Protein AF-A0A7X8J9P9-F1 (afdb_monomer_lite)

pLDDT: mean 82.84, std 17.59, range [35.72, 97.88]

Foldseek 3Di:
DPPPVVVVVVVVVPPPPPPPDDDLCPDPLSVQLVVCVVVLVLVSSLVSLVVVCVVVVLPLVSLCVNLCSCVPRVVNLVSNLVSLVSSCVSCVPDPCVVVSVVSNVVSVVSVVVVVCVVQVDPVSVVVVVVVVVVVVVVVVVLVVVLVVLVVLLVVLVVVLVVLVVLLVVLVVLVVVLVVLVVVLVVLVVVLVVLVVVLVVLPPDDPVSVVVNVVSVVVSVVSVVVSVVSVVSNVVSVVSNVCNVVSVVVSVVSVVVSVVSVVVSVVSVVVVVVVVVVVVVVVVVVVVVVPDDDPDDDDDD

Secondary structure (DSSP, 8-state):
---SHHHHHHHGGGS------S-GGGSHHHHHHHHHHHTT-HHHHHHHHHHHHHH-TT-HHHHHHHHHHHHHHS--HHHHHHHHHHHHHH-TT-TTHHHHHHHHHHHHHHHHHHHHHHS-SHHHHHHHHHHHHHHHHHHHHHHHHHHHHHHHHHHHHHHHHHHHHHHHHHHHHHHHHHHHHHHHHHHHHHHHHHHHHHHHTTSS-THHHHHHHHHHHHHHHHHHHHHHHHHHHHHHHHHHTTHHHHHHHHHHHHHHHHHHHHHHHHHHHHHHHHHHHHHHHHHHHHHHHS----------

Sequence (300 aa):
MPKTFLVILFVMLFIIGCNDGPNETSHPLFVKYRKAHDSRKYSEASEYLKRYLKVRPDSAPAHLAMAALCEENLDDQLSAIFHYRRFLEIEPHSAQRHDVRKWIEAAEKRYYYKAKIKFNDPEDIASLQNTIYEFEQTLKLAQNENRRQSALVNERREKIAELEHELKLKNIEATDVSILKEQLKERNEVIVRLEIERKSLSLSDKEKENRLSELRESIKNQNAVVAELREKLVTSQKEAAKIPELSQQLEKLKQELAETQMKLTNIKLQNQSLLLESELKQEKNHAQTTISPENPSTNQ

Structure (mmCIF, N/CA/C/O backbone):
data_AF-A0A7X8J9P9-F1
#
_entry.id   AF-A0A7X8J9P9-F1
#
loop_
_atom_site.group_PDB
_atom_site.id
_atom_site.type_symbol
_atom_site.label_atom_id
_atom_site.label_alt_id
_atom_site.label_comp_id
_atom_site.label_asym_id
_atom_site.label_entity_id
_atom_site.label_seq_id
_atom_site.pdbx_PDB_ins_code
_atom_site.Cartn_x
_atom_site.Cartn_y
_atom_site.Cartn_z
_atom_site.occupancy
_atom_site.B_iso_or_equiv
_atom_site.auth_seq_id
_atom_site.auth_comp_id
_atom_site.auth_asym_id
_atom_site.auth_atom_id
_atom_site.pdbx_PDB_model_num
ATOM 1 N N . MET A 1 1 ? -32.452 -6.404 -37.040 1.00 49.28 1 MET A N 1
ATOM 2 C CA . MET A 1 1 ? -31.352 -6.462 -36.051 1.00 49.28 1 MET A CA 1
ATOM 3 C C . MET A 1 1 ? -31.857 -5.933 -34.709 1.00 49.28 1 MET A C 1
ATOM 5 O O . MET A 1 1 ? -32.264 -4.778 -34.652 1.00 49.28 1 MET A O 1
ATOM 9 N N . PRO A 1 2 ? -31.882 -6.772 -33.663 1.00 49.22 2 PRO A N 1
ATOM 10 C CA . PRO A 1 2 ? -32.556 -6.527 -32.388 1.00 49.22 2 PRO A CA 1
ATOM 11 C C . PRO A 1 2 ? -31.628 -5.792 -31.407 1.00 49.22 2 PRO A C 1
ATOM 13 O O . PRO A 1 2 ? -31.115 -6.382 -30.465 1.00 49.22 2 PRO A O 1
ATOM 16 N N . LYS A 1 3 ? -31.344 -4.508 -31.651 1.00 47.16 3 LYS A N 1
ATOM 17 C CA . LYS A 1 3 ? -30.423 -3.736 -30.789 1.00 47.16 3 LYS A CA 1
ATOM 18 C C . LYS A 1 3 ? -31.127 -2.945 -29.681 1.00 47.16 3 LYS A C 1
ATOM 20 O O . LYS A 1 3 ? -30.493 -2.618 -28.690 1.00 47.16 3 LYS A O 1
ATOM 25 N N . THR A 1 4 ? -32.432 -2.698 -29.797 1.00 50.34 4 THR A N 1
ATOM 26 C CA . THR A 1 4 ? -33.215 -1.979 -28.773 1.00 50.34 4 THR A CA 1
ATOM 27 C C . THR A 1 4 ? -33.766 -2.899 -27.682 1.00 50.34 4 THR A C 1
ATOM 29 O O . THR A 1 4 ? -33.890 -2.478 -26.537 1.00 50.34 4 THR A O 1
ATOM 32 N N . PHE A 1 5 ? -34.011 -4.177 -27.989 1.00 50.22 5 PHE A N 1
ATOM 33 C CA . PHE A 1 5 ? -34.490 -5.156 -27.004 1.00 50.22 5 PHE A CA 1
ATOM 34 C C . PHE A 1 5 ? -33.400 -5.554 -25.989 1.00 50.22 5 PHE A C 1
ATOM 36 O O . PHE A 1 5 ? -33.694 -5.827 -24.829 1.00 50.22 5 PHE A O 1
ATOM 43 N N . LEU A 1 6 ? -32.127 -5.507 -26.404 1.00 48.62 6 LEU A N 1
ATOM 44 C CA . LEU A 1 6 ? -30.976 -5.816 -25.550 1.00 48.62 6 LEU A CA 1
ATOM 45 C C . LEU A 1 6 ? -30.753 -4.756 -24.453 1.00 48.62 6 LEU A C 1
ATOM 47 O O . LEU A 1 6 ? -30.270 -5.081 -23.374 1.00 48.62 6 LEU A O 1
ATOM 51 N N . VAL A 1 7 ? -31.135 -3.499 -24.706 1.00 54.16 7 VAL A N 1
ATOM 52 C CA . VAL A 1 7 ? -30.940 -2.390 -23.754 1.00 54.16 7 VAL 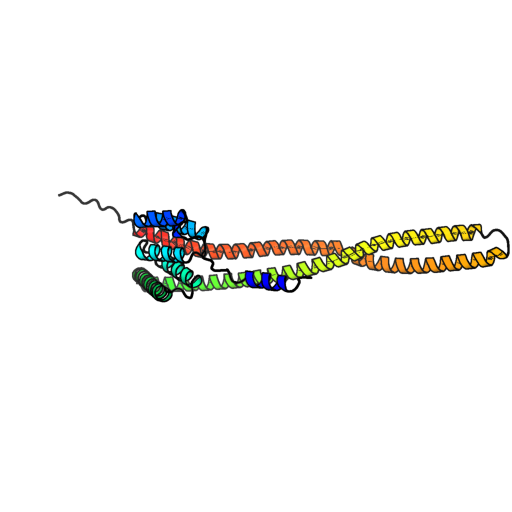A CA 1
ATOM 53 C C . VAL A 1 7 ? -32.003 -2.408 -22.651 1.00 54.16 7 VAL A C 1
ATOM 55 O O . VAL A 1 7 ? -31.696 -2.117 -21.500 1.00 54.16 7 VAL A O 1
ATOM 58 N N . ILE A 1 8 ? -33.230 -2.844 -22.955 1.00 54.03 8 ILE A N 1
ATOM 59 C CA . ILE A 1 8 ? -34.306 -2.970 -21.955 1.00 54.03 8 ILE A CA 1
ATOM 60 C C . ILE A 1 8 ? -34.078 -4.195 -21.048 1.00 54.03 8 ILE A C 1
ATOM 62 O O . ILE A 1 8 ? -34.346 -4.130 -19.849 1.00 54.03 8 ILE A O 1
ATOM 66 N N . LEU A 1 9 ? -33.480 -5.269 -21.578 1.00 48.25 9 LEU A N 1
ATOM 67 C CA . LEU A 1 9 ? -33.083 -6.442 -20.789 1.00 48.25 9 LEU A CA 1
ATOM 68 C C . LEU A 1 9 ? -31.950 -6.128 -19.790 1.00 48.25 9 LEU A C 1
ATOM 70 O O . LEU A 1 9 ? -31.884 -6.738 -18.727 1.00 48.25 9 LEU A O 1
ATOM 74 N N . PHE A 1 10 ? -31.095 -5.146 -20.094 1.00 50.22 10 PHE A N 1
ATOM 75 C CA . PHE A 1 10 ? -29.997 -4.731 -19.212 1.00 50.22 10 PHE A CA 1
ATOM 76 C C . PHE A 1 10 ? -30.435 -3.749 -18.109 1.00 50.22 10 PHE A C 1
ATOM 78 O O . PHE A 1 10 ? -29.829 -3.715 -17.043 1.00 50.22 10 PHE A O 1
ATOM 85 N N . VAL A 1 11 ? -31.517 -2.989 -18.325 1.00 54.00 11 VAL A N 1
ATOM 86 C CA . VAL A 1 11 ? -32.062 -2.039 -17.333 1.00 54.00 11 VAL A CA 1
ATOM 87 C C . VAL A 1 11 ? -33.021 -2.718 -16.338 1.00 54.00 11 VAL A C 1
ATOM 89 O O . VAL A 1 11 ? -33.140 -2.267 -15.202 1.00 54.00 11 VAL A O 1
ATOM 92 N N . MET A 1 12 ? -33.632 -3.857 -16.689 1.00 49.66 12 MET A N 1
ATOM 93 C CA . MET A 1 12 ? -34.450 -4.648 -15.749 1.00 49.66 12 MET A CA 1
ATOM 94 C C . MET A 1 12 ? -33.652 -5.537 -14.779 1.00 49.66 12 MET A C 1
ATOM 96 O O . MET A 1 12 ? -34.220 -6.031 -13.808 1.00 49.66 12 MET A O 1
ATOM 100 N N . LEU A 1 13 ? -32.340 -5.702 -14.975 1.00 48.94 13 LEU A N 1
ATOM 101 C CA . LEU A 1 13 ? -31.475 -6.461 -14.058 1.00 48.94 13 LEU A CA 1
ATOM 102 C C . LEU A 1 13 ? -30.992 -5.656 -12.835 1.00 48.94 13 LEU A C 1
ATOM 104 O O . LEU A 1 13 ? -30.272 -6.198 -12.003 1.00 48.94 13 LEU A O 1
ATOM 108 N N . PHE A 1 14 ? -31.417 -4.396 -12.683 1.00 45.84 14 PHE A N 1
ATOM 109 C CA . PHE A 1 14 ? -31.050 -3.537 -11.546 1.00 45.84 14 PHE A CA 1
ATOM 110 C C . PHE A 1 14 ? -32.183 -3.269 -10.539 1.00 45.84 14 PHE A C 1
ATOM 112 O O . PHE A 1 14 ? -31.985 -2.499 -9.603 1.00 45.84 14 PHE A O 1
ATOM 119 N N . ILE A 1 15 ? -33.351 -3.914 -10.677 1.00 51.47 15 ILE A N 1
ATOM 120 C CA . ILE A 1 15 ? -34.508 -3.690 -9.780 1.00 51.47 15 ILE A CA 1
ATOM 121 C C . ILE A 1 15 ? -34.999 -4.963 -9.076 1.00 51.47 15 ILE A C 1
ATOM 123 O O . ILE A 1 15 ? -36.148 -5.045 -8.652 1.00 51.47 15 ILE A O 1
ATOM 127 N N . ILE A 1 16 ? -34.128 -5.960 -8.907 1.00 49.72 16 ILE A N 1
ATOM 128 C CA . ILE A 1 16 ? -34.381 -7.096 -8.009 1.00 49.72 16 ILE A CA 1
ATOM 129 C C . ILE A 1 16 ? -33.143 -7.284 -7.135 1.00 49.72 16 ILE A C 1
ATOM 131 O O . ILE A 1 16 ? -32.345 -8.198 -7.300 1.00 49.72 16 ILE A O 1
ATOM 135 N N . GLY A 1 17 ? -32.974 -6.332 -6.224 1.00 37.91 17 GLY A N 1
ATOM 136 C CA . GLY A 1 17 ? -32.013 -6.375 -5.132 1.00 37.91 17 GLY A CA 1
ATOM 137 C C . GLY A 1 17 ? -32.718 -6.204 -3.791 1.00 37.91 17 GLY A C 1
ATOM 138 O O . GLY A 1 17 ? -32.236 -5.457 -2.948 1.00 37.91 17 GLY A O 1
ATOM 139 N N . CYS A 1 18 ? -33.870 -6.856 -3.585 1.00 48.50 18 CYS A N 1
ATOM 140 C CA . CYS A 1 18 ? -34.303 -7.179 -2.226 1.00 48.50 18 CYS A CA 1
ATOM 141 C C . CYS A 1 18 ? -33.319 -8.221 -1.693 1.00 48.50 18 CYS A C 1
ATOM 143 O O . CYS A 1 18 ? -33.470 -9.419 -1.913 1.00 48.50 18 CYS A O 1
ATOM 145 N N . ASN A 1 19 ? -32.256 -7.729 -1.065 1.00 42.91 19 ASN A N 1
ATOM 146 C CA . ASN A 1 19 ? -31.273 -8.522 -0.349 1.00 42.91 19 ASN A CA 1
ATOM 147 C C . ASN A 1 19 ? -31.883 -9.031 0.969 1.00 42.91 19 ASN A C 1
ATOM 149 O O . ASN A 1 19 ? -31.449 -8.628 2.044 1.00 42.91 19 ASN A O 1
ATOM 153 N N . ASP A 1 20 ? -32.872 -9.925 0.891 1.00 50.72 20 ASP A N 1
ATOM 154 C CA . ASP A 1 20 ? -33.140 -10.856 1.989 1.00 50.72 20 ASP A CA 1
ATOM 155 C C . ASP A 1 20 ? -32.038 -11.915 1.929 1.00 50.72 20 ASP A C 1
ATOM 157 O O . ASP A 1 20 ? -32.169 -12.994 1.345 1.00 50.72 20 ASP A O 1
ATOM 161 N N . GLY A 1 21 ? -30.877 -11.541 2.468 1.00 49.44 21 GLY A N 1
ATOM 162 C CA . GLY A 1 21 ? -29.782 -12.470 2.678 1.00 49.44 21 GLY A CA 1
ATOM 163 C C . GLY A 1 21 ? -30.252 -13.679 3.503 1.00 49.44 21 GLY A C 1
ATOM 164 O O . GLY A 1 21 ? -31.245 -13.602 4.227 1.00 49.44 21 GLY A O 1
ATOM 165 N N . PRO A 1 22 ? -29.562 -14.828 3.418 1.00 55.34 22 PRO A N 1
ATOM 166 C CA . PRO A 1 22 ? -29.918 -16.033 4.165 1.00 55.34 22 PRO A CA 1
ATOM 167 C C . PRO A 1 22 ? -30.129 -15.740 5.659 1.00 55.34 22 PRO A C 1
ATOM 169 O O . PRO A 1 22 ? -29.170 -15.429 6.365 1.00 55.34 22 PRO A O 1
ATOM 172 N N . ASN A 1 23 ? -31.379 -15.885 6.101 1.00 71.00 23 ASN A N 1
ATOM 173 C CA . ASN A 1 23 ? -31.902 -15.578 7.431 1.00 71.00 23 ASN A CA 1
ATOM 174 C C . ASN A 1 23 ? -30.971 -16.051 8.569 1.00 71.00 23 ASN A C 1
ATOM 176 O O . ASN A 1 23 ? -30.667 -17.245 8.684 1.00 71.00 23 ASN A O 1
ATOM 180 N N . GLU A 1 24 ? -30.551 -15.119 9.432 1.00 75.25 24 GLU A N 1
ATOM 181 C CA . GLU A 1 24 ? -29.700 -15.335 10.611 1.00 75.25 24 GLU A CA 1
ATOM 182 C C . GLU A 1 24 ? -30.195 -16.520 11.441 1.00 75.25 24 GLU A C 1
ATOM 184 O O . GLU A 1 24 ? -29.408 -17.343 11.906 1.00 75.25 24 GLU A O 1
ATOM 189 N N . THR A 1 25 ? -31.516 -16.665 11.563 1.00 74.19 25 THR A N 1
ATOM 190 C CA . THR A 1 25 ? -32.155 -17.703 12.375 1.00 74.19 25 THR A CA 1
ATOM 191 C C . THR A 1 25 ? -31.895 -19.130 11.886 1.00 74.19 25 THR A C 1
ATOM 193 O O . THR A 1 25 ? -32.056 -20.067 12.666 1.00 74.19 25 THR A O 1
ATOM 196 N N . SER A 1 26 ? -31.470 -19.325 10.638 1.00 85.06 26 SER A N 1
ATOM 197 C CA . SER A 1 26 ? -31.144 -20.654 10.100 1.00 85.06 26 SER A CA 1
ATOM 198 C C . SER A 1 26 ? -29.654 -20.985 10.195 1.00 85.06 26 SER A C 1
ATOM 200 O O . SER A 1 26 ? -29.262 -22.138 10.016 1.00 85.06 26 SER A O 1
ATOM 202 N N . HIS A 1 27 ? -28.796 -20.002 10.488 1.00 91.81 27 HIS A N 1
ATOM 203 C CA . HIS A 1 27 ? -27.359 -20.234 10.504 1.00 91.81 27 HIS A CA 1
ATOM 204 C C . HIS A 1 27 ? -26.943 -21.076 11.727 1.00 91.81 27 HIS A C 1
ATOM 206 O O . HIS A 1 27 ? -27.257 -20.692 12.858 1.00 91.81 27 HIS A O 1
ATOM 212 N N . PRO A 1 28 ? -26.164 -22.168 11.566 1.00 94.69 28 PRO A N 1
ATOM 213 C CA . PRO A 1 28 ? -25.824 -23.071 12.670 1.00 94.69 28 PRO A CA 1
ATOM 214 C C . PRO A 1 28 ? -25.196 -22.379 13.887 1.00 94.69 28 PRO A C 1
ATOM 216 O O . PRO A 1 28 ? -25.526 -22.711 15.022 1.00 94.69 28 PRO A O 1
ATOM 219 N N . LEU A 1 29 ? -24.312 -21.395 13.673 1.00 95.31 29 LEU A N 1
ATOM 220 C CA . LEU A 1 29 ? -23.713 -20.619 14.771 1.00 95.31 29 LEU A CA 1
ATOM 221 C C . LEU A 1 29 ? -24.741 -19.755 15.509 1.00 95.31 29 LEU A C 1
ATOM 223 O O . LEU A 1 29 ? -24.690 -19.671 16.730 1.00 95.31 29 LEU A O 1
ATOM 227 N N . PHE A 1 30 ? -25.696 -19.163 14.795 1.00 93.94 30 PHE A N 1
ATOM 228 C CA . PHE A 1 30 ? -26.721 -18.315 15.397 1.00 93.94 30 PHE A CA 1
ATOM 229 C C . PHE A 1 30 ? -27.766 -19.154 16.152 1.00 93.94 30 PHE A C 1
ATOM 231 O O . PHE A 1 30 ? -28.211 -18.788 17.236 1.00 93.94 30 PHE A O 1
ATOM 238 N N . VAL A 1 31 ? -28.101 -20.342 15.635 1.00 94.88 31 VAL A N 1
ATOM 239 C CA . VAL A 1 31 ? -28.917 -21.340 16.349 1.00 94.88 31 VAL A CA 1
ATOM 240 C C . VAL A 1 31 ? -28.223 -21.795 17.635 1.00 94.88 31 VAL A C 1
ATOM 242 O O . VAL A 1 31 ? -28.867 -21.865 18.681 1.00 94.88 31 VAL A O 1
ATOM 245 N N . LYS A 1 32 ? -26.913 -22.072 17.584 1.00 96.62 32 LYS A N 1
ATOM 246 C CA . LYS A 1 32 ? -26.123 -22.425 18.774 1.00 96.62 32 LYS A CA 1
ATOM 247 C C . LYS A 1 32 ? -26.063 -21.284 19.788 1.00 96.62 32 LYS A C 1
ATOM 249 O O . LYS A 1 32 ? -26.254 -21.554 20.969 1.00 96.62 32 LYS A O 1
ATOM 254 N N . TYR A 1 33 ? -25.871 -20.044 19.330 1.00 95.75 33 TYR A N 1
ATOM 255 C CA . TYR A 1 33 ? -25.989 -18.848 20.168 1.00 95.75 33 TYR A CA 1
ATOM 256 C C . TYR A 1 33 ? -27.328 -18.839 20.910 1.00 95.75 33 TYR A C 1
ATOM 258 O O . TYR A 1 33 ? -27.321 -18.818 22.135 1.00 95.75 33 TYR A O 1
ATOM 266 N N . ARG A 1 34 ? -28.459 -18.941 20.195 1.00 95.44 34 ARG A N 1
ATOM 267 C CA . ARG A 1 34 ? -29.791 -18.921 20.821 1.00 95.44 34 ARG A CA 1
ATOM 268 C C . ARG A 1 34 ? -29.963 -20.044 21.835 1.00 95.44 34 ARG A C 1
ATOM 270 O O . ARG A 1 34 ? -30.322 -19.785 22.971 1.00 95.44 34 ARG A O 1
ATOM 277 N N . LYS A 1 35 ? -29.587 -21.276 21.483 1.00 97.06 35 LYS A N 1
ATOM 278 C CA . LYS A 1 35 ? -29.654 -22.411 22.415 1.00 97.06 35 LYS A CA 1
ATOM 279 C C . LYS A 1 35 ? -28.817 -22.179 23.680 1.00 97.06 35 LYS A C 1
ATOM 281 O O . LYS A 1 35 ? -29.259 -22.526 24.776 1.00 97.06 35 LYS A O 1
ATOM 286 N N . ALA A 1 36 ? -27.609 -21.633 23.539 1.00 97.06 36 ALA A N 1
ATOM 287 C CA . ALA A 1 36 ? -26.740 -21.311 24.668 1.00 97.06 36 ALA A CA 1
ATOM 288 C C . ALA A 1 36 ? -27.324 -20.172 25.518 1.00 97.06 36 ALA A C 1
ATOM 290 O O . ALA A 1 36 ? -27.362 -20.295 26.740 1.00 97.06 36 ALA A O 1
ATOM 291 N N . HIS A 1 37 ? -27.837 -19.123 24.875 1.00 96.81 37 HIS A N 1
ATOM 292 C CA . HIS A 1 37 ? -28.523 -18.000 25.509 1.00 96.81 37 HIS A CA 1
ATOM 293 C C . HIS A 1 37 ? -29.745 -18.461 26.315 1.00 96.81 37 HIS A C 1
ATOM 295 O O . HIS A 1 37 ? -29.838 -18.171 27.504 1.00 96.81 37 HIS A O 1
ATOM 301 N N . ASP A 1 38 ? -30.624 -19.267 25.716 1.00 96.56 38 ASP A N 1
ATOM 302 C CA . ASP A 1 38 ? -31.823 -19.815 26.366 1.00 96.56 38 ASP A CA 1
ATOM 303 C C . ASP A 1 38 ? -31.464 -20.731 27.545 1.00 96.56 38 ASP A C 1
ATOM 305 O O . ASP A 1 38 ? -32.171 -20.797 28.549 1.00 96.56 38 ASP A O 1
ATOM 309 N N . SER A 1 39 ? -30.308 -21.396 27.458 1.00 97.44 39 SER A N 1
ATOM 310 C CA . SER A 1 39 ? -29.731 -22.191 28.549 1.00 97.44 39 SER A CA 1
ATOM 311 C C . SER A 1 39 ? -28.962 -21.347 29.579 1.00 97.44 39 SER A C 1
ATOM 313 O O . SER A 1 39 ? -28.288 -21.917 30.437 1.00 97.44 39 SER A O 1
ATOM 315 N N . ARG A 1 40 ? -29.010 -20.009 29.485 1.00 96.75 40 ARG A N 1
ATOM 316 C CA . ARG A 1 40 ? -28.277 -19.031 30.316 1.00 96.75 40 ARG A CA 1
ATOM 317 C C . ARG A 1 40 ? -26.752 -19.189 30.310 1.00 96.75 40 ARG A C 1
ATOM 319 O O . ARG A 1 40 ? -26.060 -18.731 31.216 1.00 96.75 40 ARG A O 1
ATOM 326 N N . LYS A 1 41 ? -26.195 -19.823 29.278 1.00 97.19 41 LYS A N 1
ATOM 327 C CA . LYS A 1 41 ? -24.749 -19.994 29.075 1.00 97.19 41 LYS A CA 1
ATOM 328 C C . LYS A 1 41 ? -24.188 -18.801 28.305 1.00 97.19 41 LYS A C 1
ATOM 330 O O . LYS A 1 41 ? -23.762 -18.930 27.160 1.00 97.19 41 LYS A O 1
ATOM 335 N N . TYR A 1 42 ? -24.210 -17.627 28.926 1.00 95.88 42 TYR A N 1
ATOM 336 C CA . TYR A 1 42 ? -23.957 -16.347 28.252 1.00 95.88 42 TYR A CA 1
ATOM 337 C C . TYR A 1 42 ? -22.545 -16.207 27.665 1.00 95.88 42 TYR A C 1
ATOM 339 O O . TYR A 1 42 ? -22.390 -15.683 26.566 1.00 95.88 42 TYR A O 1
ATOM 347 N N . SER A 1 43 ? -21.521 -16.747 28.333 1.00 92.25 43 SER A N 1
ATOM 348 C CA . SER A 1 43 ? -20.153 -16.779 27.790 1.00 92.25 43 SER A CA 1
ATOM 349 C C . SER A 1 43 ? -20.040 -17.677 26.546 1.00 92.25 43 SER A C 1
ATOM 351 O O . SER A 1 43 ? -19.400 -17.316 25.564 1.00 92.25 43 SER A O 1
ATOM 353 N N . GLU A 1 44 ? -20.724 -18.824 26.529 1.00 94.25 44 GLU A N 1
ATOM 354 C CA . GLU A 1 44 ? -20.757 -19.696 25.346 1.00 94.25 44 GLU A CA 1
ATOM 355 C C . GLU A 1 44 ? -21.556 -19.042 24.203 1.00 94.25 44 GLU A C 1
ATOM 357 O O . GLU A 1 44 ? -21.165 -19.097 23.035 1.00 94.25 44 GLU A O 1
ATOM 362 N N . ALA A 1 45 ? -22.661 -18.375 24.547 1.00 96.62 45 ALA A N 1
ATOM 363 C CA . ALA A 1 45 ? -23.496 -17.626 23.618 1.00 96.62 45 ALA A CA 1
ATOM 364 C C . ALA A 1 45 ? -22.704 -16.504 22.922 1.00 96.62 45 ALA A C 1
ATOM 366 O O . ALA A 1 45 ? -22.790 -16.369 21.696 1.00 96.62 45 ALA A O 1
ATOM 367 N N . SER A 1 46 ? -21.883 -15.755 23.668 1.00 94.00 46 SER A N 1
ATOM 368 C CA . SER A 1 46 ? -21.050 -14.690 23.101 1.00 94.00 46 SER A CA 1
ATOM 369 C C . SER A 1 46 ? -19.964 -15.253 22.188 1.00 94.00 46 SER A C 1
ATOM 371 O O . SER A 1 46 ? -19.744 -14.718 21.106 1.00 94.00 46 SER A O 1
ATOM 373 N N . GLU A 1 47 ? -19.348 -16.390 22.518 1.00 94.38 47 GLU A N 1
ATOM 374 C CA . GLU A 1 47 ? -18.381 -17.042 21.627 1.00 94.38 47 GLU A CA 1
ATOM 375 C C . GLU A 1 47 ? -19.004 -17.496 20.297 1.00 94.38 47 GLU A C 1
ATOM 377 O O . GLU A 1 47 ? -18.395 -17.331 19.232 1.00 94.38 47 GLU A O 1
ATOM 382 N N . TYR A 1 48 ? -20.238 -18.012 20.309 1.00 96.56 48 TYR A N 1
ATOM 383 C CA . TYR A 1 48 ? -20.947 -18.332 19.066 1.00 96.56 48 TYR A CA 1
ATOM 384 C C . TYR A 1 48 ? -21.261 -17.086 18.235 1.00 96.56 48 TYR A C 1
ATOM 386 O O . TYR A 1 48 ? -21.056 -17.118 17.018 1.00 96.56 48 TYR A O 1
ATOM 394 N N . LEU A 1 49 ? -21.694 -15.989 18.865 1.00 95.25 49 LEU A N 1
ATOM 395 C CA . LEU A 1 49 ? -21.914 -14.715 18.174 1.00 95.25 49 LEU A CA 1
ATOM 396 C C . LEU A 1 49 ? -20.610 -14.122 17.626 1.00 95.25 49 LEU A C 1
ATOM 398 O O . LEU A 1 49 ? -20.592 -13.695 16.477 1.00 95.25 49 LEU A O 1
ATOM 402 N N . LYS A 1 50 ? -19.496 -14.165 18.370 1.00 93.69 50 LYS A N 1
ATOM 403 C CA . LYS A 1 50 ? -18.176 -13.717 17.884 1.00 93.69 50 LYS A CA 1
ATOM 404 C C . LYS A 1 50 ? -17.758 -14.497 16.642 1.00 93.69 50 LYS A C 1
ATOM 406 O O . LYS A 1 50 ? -17.342 -13.912 15.645 1.00 93.69 50 LYS A O 1
ATOM 411 N N . ARG A 1 51 ? -17.880 -15.830 16.670 1.00 94.38 51 ARG A N 1
ATOM 412 C CA . ARG A 1 51 ? -17.580 -16.680 15.503 1.00 94.38 51 ARG A CA 1
ATOM 413 C C . ARG A 1 51 ? -18.513 -16.382 14.335 1.00 94.38 51 ARG A C 1
ATOM 415 O O . ARG A 1 51 ? -18.062 -16.391 13.196 1.00 94.38 51 ARG A O 1
ATOM 422 N N . TYR A 1 52 ? -19.785 -16.108 14.608 1.00 94.81 52 TYR A N 1
ATOM 423 C CA . TYR A 1 52 ? -20.746 -15.734 13.579 1.00 94.81 52 TYR A CA 1
ATOM 424 C C . TYR A 1 52 ? -20.390 -14.394 12.927 1.00 94.81 52 TYR A C 1
ATOM 426 O O . TYR A 1 52 ? -20.310 -14.326 11.706 1.00 94.81 52 TYR A O 1
ATOM 434 N N . LEU A 1 53 ? -20.071 -13.373 13.723 1.00 94.06 53 LEU A N 1
ATOM 435 C CA . LEU A 1 53 ? -19.662 -12.050 13.249 1.00 94.06 53 LEU A CA 1
ATOM 436 C C . LEU A 1 53 ? -18.322 -12.073 12.495 1.00 94.06 53 LEU A C 1
ATOM 438 O O . LEU A 1 53 ? -18.121 -11.269 11.595 1.00 94.06 53 LEU A O 1
ATOM 442 N N . LYS A 1 54 ? -17.427 -13.034 12.767 1.00 91.50 54 LYS A N 1
ATOM 443 C CA . LYS A 1 54 ? -16.239 -13.264 11.916 1.00 91.50 54 LYS A CA 1
ATOM 444 C C . LYS A 1 54 ? -16.601 -13.725 10.501 1.00 91.50 54 LYS A C 1
ATOM 446 O O . LYS A 1 54 ? -15.876 -13.416 9.563 1.00 91.50 54 LYS A O 1
ATOM 451 N N . VAL A 1 55 ? -17.688 -14.485 10.351 1.00 92.19 55 VAL A N 1
ATOM 452 C CA . VAL A 1 55 ? -18.178 -14.968 9.047 1.00 92.19 55 VAL A CA 1
ATOM 453 C C . VAL A 1 55 ? -19.070 -13.922 8.376 1.00 92.19 55 VAL A C 1
ATOM 455 O O . VAL A 1 55 ? -19.036 -13.776 7.158 1.00 92.19 55 VAL A O 1
ATOM 458 N N . ARG A 1 56 ? -19.873 -13.197 9.162 1.00 91.56 56 ARG A N 1
ATOM 459 C CA . ARG A 1 56 ? -20.796 -12.154 8.701 1.00 91.56 56 ARG A CA 1
ATOM 460 C C . ARG A 1 56 ? -20.636 -10.881 9.536 1.00 91.56 56 ARG A C 1
ATOM 462 O O . ARG A 1 56 ? -21.427 -10.664 10.455 1.00 91.56 56 ARG A O 1
ATOM 469 N N . PRO A 1 57 ? -19.636 -10.044 9.214 1.00 91.25 57 PRO A N 1
ATOM 470 C CA . PRO A 1 57 ? -19.316 -8.851 9.998 1.00 91.25 57 PRO A CA 1
ATOM 471 C C . PRO A 1 57 ? -20.369 -7.745 9.903 1.00 91.25 57 PRO A C 1
ATOM 473 O O . PRO A 1 57 ? -20.371 -6.855 10.741 1.00 91.25 57 PRO A O 1
ATOM 476 N N . ASP A 1 58 ? -21.268 -7.807 8.920 1.00 93.88 58 ASP A N 1
ATOM 477 C CA . ASP A 1 58 ? -22.304 -6.792 8.696 1.00 93.88 58 ASP A CA 1
ATOM 478 C C . ASP A 1 58 ? -23.708 -7.296 9.067 1.00 93.88 58 ASP A C 1
ATOM 480 O O . ASP A 1 58 ? -24.715 -6.772 8.599 1.00 93.88 58 ASP A O 1
ATOM 484 N N . SER A 1 59 ? -23.810 -8.336 9.905 1.00 94.38 59 SER A N 1
ATOM 485 C CA . SER A 1 59 ? -25.114 -8.796 10.395 1.00 94.38 59 SER A CA 1
ATOM 486 C C . SER A 1 59 ? -25.626 -7.869 11.496 1.00 94.38 59 SER A C 1
ATOM 488 O O . SER A 1 59 ? -25.247 -7.996 12.664 1.00 94.38 59 SER A O 1
ATOM 490 N N . ALA A 1 60 ? -26.529 -6.957 11.127 1.00 94.75 60 ALA A N 1
ATOM 491 C CA . ALA A 1 60 ? -27.215 -6.087 12.076 1.00 94.75 60 ALA A CA 1
ATOM 492 C C . ALA A 1 60 ? -27.903 -6.883 13.208 1.00 94.75 60 ALA A C 1
ATOM 494 O O . ALA A 1 60 ? -27.604 -6.604 14.373 1.00 94.75 60 ALA A O 1
ATOM 495 N N . PRO A 1 61 ? -28.705 -7.940 12.953 1.00 94.56 61 PRO A N 1
ATOM 496 C CA . PRO A 1 61 ? -29.335 -8.687 14.042 1.00 94.56 61 PRO A CA 1
ATOM 497 C C . PRO A 1 61 ? -28.332 -9.344 14.999 1.00 94.56 61 PRO A C 1
ATOM 499 O O . PRO A 1 61 ? -28.594 -9.425 16.197 1.00 94.56 61 PRO A O 1
ATOM 502 N N . ALA A 1 62 ? -27.168 -9.791 14.512 1.00 95.38 62 ALA A N 1
ATOM 503 C CA . ALA A 1 62 ? -26.137 -10.358 15.379 1.00 95.38 62 ALA A CA 1
ATOM 504 C C . ALA A 1 62 ? -25.406 -9.306 16.214 1.00 95.38 62 ALA A C 1
ATOM 506 O O . ALA A 1 62 ? -25.076 -9.579 17.366 1.00 95.38 62 ALA A O 1
ATOM 507 N N . HIS A 1 63 ? -25.186 -8.109 15.670 1.00 97.00 63 HIS A N 1
ATOM 508 C CA . HIS A 1 63 ? -24.696 -6.983 16.458 1.00 97.00 63 HIS A CA 1
ATOM 509 C C . HIS A 1 63 ? -25.689 -6.584 17.547 1.00 97.00 63 HIS A C 1
ATOM 511 O O . HIS A 1 63 ? -25.290 -6.425 18.696 1.00 97.00 63 HIS A O 1
ATOM 517 N N . LEU A 1 64 ? -26.981 -6.522 17.228 1.00 97.06 64 LEU A N 1
ATOM 518 C CA . LEU A 1 64 ? -28.008 -6.221 18.219 1.00 97.06 64 LEU A CA 1
ATOM 519 C C . LEU A 1 64 ? -28.076 -7.287 19.325 1.00 97.06 64 LEU A C 1
ATOM 521 O O . LEU A 1 64 ? -28.087 -6.958 20.508 1.00 97.06 64 LEU A O 1
ATOM 525 N N . ALA A 1 65 ? -28.047 -8.566 18.942 1.00 96.62 65 ALA A N 1
ATOM 526 C CA . ALA A 1 65 ? -28.042 -9.695 19.869 1.00 96.62 65 ALA A CA 1
ATOM 527 C C . ALA A 1 65 ? -26.801 -9.721 20.776 1.00 96.62 65 ALA A C 1
ATOM 529 O O . ALA A 1 65 ? -26.913 -10.006 21.968 1.00 96.62 65 ALA A O 1
ATOM 530 N N . MET A 1 66 ? -25.619 -9.415 20.229 1.00 97.69 66 MET A N 1
ATOM 531 C CA . MET A 1 66 ? -24.392 -9.319 21.022 1.00 97.69 66 MET A CA 1
ATOM 532 C C . MET A 1 66 ? -24.455 -8.153 22.003 1.00 97.69 66 MET A C 1
ATOM 534 O O . MET A 1 66 ? -24.066 -8.313 23.154 1.00 97.69 66 MET A O 1
ATOM 538 N N . ALA A 1 67 ? -24.965 -7.000 21.567 1.00 97.38 67 ALA A N 1
ATOM 539 C CA . ALA A 1 67 ? -25.074 -5.831 22.423 1.00 97.38 67 ALA A CA 1
ATOM 540 C C . ALA A 1 67 ? -25.977 -6.091 23.638 1.00 97.38 67 ALA A C 1
ATOM 542 O O . ALA A 1 67 ? -25.553 -5.843 24.766 1.00 97.38 67 ALA A O 1
ATOM 543 N N . ALA A 1 68 ? -27.156 -6.681 23.413 1.00 96.81 68 ALA A N 1
ATOM 544 C CA . ALA A 1 68 ? -28.075 -7.070 24.481 1.00 96.81 68 ALA A CA 1
ATOM 545 C C . ALA A 1 68 ? -27.445 -8.099 25.438 1.00 96.81 68 ALA A C 1
ATOM 547 O O . ALA A 1 68 ? -27.488 -7.925 26.653 1.00 96.81 68 ALA A O 1
ATOM 548 N N . LEU A 1 69 ? -26.778 -9.130 24.904 1.00 97.12 69 LEU A N 1
ATOM 549 C CA . LEU A 1 69 ? -26.072 -10.134 25.710 1.00 97.12 69 LEU A CA 1
ATOM 550 C C . LEU A 1 69 ? -24.980 -9.504 26.597 1.00 97.12 69 LEU A C 1
ATOM 552 O O . LEU A 1 69 ? -24.841 -9.862 27.769 1.00 97.12 69 LEU A O 1
ATOM 556 N N . CYS A 1 70 ? -24.205 -8.568 26.044 1.00 94.69 70 CYS A N 1
ATOM 557 C CA . CYS A 1 70 ? -23.162 -7.845 26.768 1.00 94.69 70 CYS A CA 1
ATOM 558 C C . CYS A 1 70 ? -23.741 -6.962 27.882 1.00 94.69 70 CYS A C 1
ATOM 560 O O . CYS A 1 70 ? -23.247 -7.000 29.010 1.00 94.69 70 CYS A O 1
ATOM 562 N N . GLU A 1 71 ? -24.798 -6.206 27.581 1.00 93.25 71 GLU A N 1
ATOM 563 C CA . GLU A 1 71 ? -25.430 -5.279 28.522 1.00 93.25 71 GLU A CA 1
ATOM 564 C C . GLU A 1 71 ? -26.170 -6.002 29.654 1.00 93.25 71 GLU A C 1
ATOM 566 O O . GLU A 1 71 ? -26.007 -5.652 30.824 1.00 93.25 71 GLU A O 1
ATOM 571 N N . GLU A 1 72 ? -26.987 -7.002 29.320 1.00 93.50 72 GLU A N 1
ATOM 572 C CA . GLU A 1 72 ? -27.924 -7.618 30.263 1.00 93.50 72 GLU A CA 1
ATOM 573 C C . GLU A 1 72 ? -27.320 -8.783 31.048 1.00 93.50 72 GLU A C 1
ATOM 575 O O . GLU A 1 72 ? -27.776 -9.081 32.155 1.00 93.50 72 GLU A O 1
ATOM 580 N N . ASN A 1 73 ? -26.328 -9.483 30.488 1.00 94.81 73 ASN A N 1
ATOM 581 C CA . ASN A 1 73 ? -25.881 -10.759 31.048 1.00 94.81 73 ASN A CA 1
ATOM 582 C C . ASN A 1 73 ? -24.389 -10.843 31.362 1.00 94.81 73 ASN A C 1
ATOM 584 O O . ASN A 1 73 ? -24.009 -11.647 32.213 1.00 94.81 73 ASN A O 1
ATOM 588 N N . LEU A 1 74 ? -23.550 -10.059 30.683 1.00 91.12 74 LEU A N 1
ATOM 589 C CA . LEU A 1 74 ? -22.096 -10.084 30.879 1.00 91.12 74 LEU A CA 1
ATOM 590 C C . LEU A 1 74 ? -21.563 -8.863 31.643 1.00 91.12 74 LEU A C 1
ATOM 592 O O . LEU A 1 74 ? -20.388 -8.857 31.994 1.00 91.12 74 LEU A O 1
ATOM 596 N N . ASP A 1 75 ? -22.411 -7.864 31.916 1.00 90.00 75 ASP A N 1
ATOM 597 C CA . ASP A 1 75 ? -22.040 -6.592 32.560 1.00 90.00 75 ASP A CA 1
ATOM 598 C C . ASP A 1 75 ? -20.870 -5.870 31.851 1.00 90.00 75 ASP A C 1
ATOM 600 O O . ASP A 1 75 ? -20.023 -5.228 32.480 1.00 90.00 75 ASP A O 1
ATOM 604 N N . ASP A 1 76 ? -20.840 -5.978 30.518 1.00 89.94 76 ASP A N 1
ATOM 605 C CA . ASP A 1 76 ? -19.838 -5.373 29.639 1.00 89.94 76 ASP A CA 1
ATOM 606 C C . ASP A 1 76 ? -20.470 -4.254 28.801 1.00 89.94 76 ASP A C 1
ATOM 608 O O . ASP A 1 76 ? -20.924 -4.438 27.666 1.00 89.94 76 ASP A O 1
ATOM 612 N N . GLN A 1 77 ? -20.517 -3.057 29.387 1.00 92.31 77 GLN A N 1
ATOM 613 C CA . GLN A 1 77 ? -21.136 -1.895 28.755 1.00 92.31 77 GLN A CA 1
ATOM 614 C C . GLN A 1 77 ? -20.374 -1.404 27.519 1.00 92.31 77 GLN A C 1
ATOM 616 O O . GLN A 1 77 ? -21.003 -0.892 26.594 1.00 92.31 77 GLN A O 1
ATOM 621 N N . LEU A 1 78 ? -19.044 -1.540 27.475 1.00 89.75 78 LEU A N 1
ATOM 622 C CA . LEU A 1 78 ? -18.250 -1.053 26.342 1.00 89.75 78 LEU A CA 1
ATOM 623 C C . LEU A 1 78 ? -18.513 -1.891 25.091 1.00 89.75 78 LEU A C 1
ATOM 625 O O . LEU A 1 78 ? -18.795 -1.326 24.030 1.00 89.75 78 LEU A O 1
ATOM 629 N N . SER A 1 79 ? -18.510 -3.220 25.226 1.00 88.44 79 SER A N 1
ATOM 630 C CA . SER A 1 79 ? -18.868 -4.115 24.121 1.00 88.44 79 SER A CA 1
ATOM 631 C C . SER A 1 79 ? -20.312 -3.905 23.664 1.00 88.44 79 SER A C 1
ATOM 633 O O . SER A 1 79 ? -20.585 -3.912 22.460 1.00 88.44 79 SER A O 1
ATOM 635 N N . ALA A 1 80 ? -21.236 -3.646 24.598 1.00 94.88 80 ALA A N 1
ATOM 636 C CA . ALA A 1 80 ? -22.617 -3.315 24.258 1.00 94.88 80 ALA A CA 1
ATOM 637 C C . ALA A 1 80 ? -22.711 -2.038 23.406 1.00 94.88 80 ALA A C 1
ATOM 639 O O . ALA A 1 80 ? -23.301 -2.059 22.324 1.00 94.88 80 ALA A O 1
ATOM 640 N N . ILE A 1 81 ? -22.066 -0.947 23.837 1.00 96.44 81 ILE A N 1
ATOM 641 C CA . ILE A 1 81 ? -22.025 0.325 23.096 1.00 96.44 81 ILE A CA 1
ATOM 642 C C . ILE A 1 81 ? -21.443 0.121 21.694 1.00 96.44 81 ILE A C 1
ATOM 644 O O . ILE A 1 81 ? -22.017 0.610 20.718 1.00 96.44 81 ILE A O 1
ATOM 648 N N . PHE A 1 82 ? -20.327 -0.606 21.576 1.00 92.75 82 PHE A N 1
ATOM 649 C CA . PHE A 1 82 ? -19.695 -0.899 20.289 1.00 92.75 82 PHE A CA 1
ATOM 650 C C . PHE A 1 82 ? -20.668 -1.592 19.328 1.00 92.75 82 PHE A C 1
ATOM 652 O O . PHE A 1 82 ? -20.873 -1.138 18.199 1.00 92.75 82 PHE A O 1
ATOM 659 N N . HIS A 1 83 ? -21.313 -2.667 19.778 1.00 95.00 83 HIS A N 1
ATOM 660 C CA . HIS A 1 83 ? -22.200 -3.448 18.929 1.00 95.00 83 HIS A CA 1
ATOM 661 C C . HIS A 1 83 ? -23.525 -2.739 18.615 1.00 95.00 83 HIS A C 1
ATOM 663 O O . HIS A 1 83 ? -23.986 -2.818 17.476 1.00 95.00 83 HIS A O 1
ATOM 669 N N . TYR A 1 84 ? -24.094 -1.963 19.543 1.00 97.88 84 TYR A N 1
ATOM 670 C CA . TYR A 1 84 ? -25.246 -1.106 19.243 1.00 97.88 84 TYR A CA 1
ATOM 671 C C . TYR A 1 84 ? -24.915 -0.032 18.200 1.00 97.88 84 TYR A C 1
ATOM 673 O O . TYR A 1 84 ? -25.706 0.207 17.286 1.00 97.88 84 TYR A O 1
ATOM 681 N N . ARG A 1 85 ? -23.740 0.606 18.289 1.00 97.19 85 ARG A N 1
ATOM 682 C CA . ARG A 1 85 ? -23.296 1.570 17.269 1.00 97.19 85 ARG A CA 1
ATOM 683 C C . ARG A 1 85 ? -23.129 0.892 15.913 1.00 97.19 85 ARG A C 1
ATOM 685 O O . ARG A 1 85 ? -23.631 1.413 14.922 1.00 97.19 85 ARG A O 1
ATOM 692 N N . ARG A 1 86 ? -22.534 -0.305 15.879 1.00 95.06 86 ARG A N 1
ATOM 693 C CA . ARG A 1 86 ? -22.379 -1.071 14.637 1.00 95.06 86 ARG A CA 1
ATOM 694 C C . ARG A 1 86 ? -23.723 -1.460 14.013 1.00 95.06 86 ARG A C 1
ATOM 696 O O . ARG A 1 86 ? -23.880 -1.347 12.803 1.00 95.06 86 ARG A O 1
ATOM 703 N N . PHE A 1 87 ? -24.714 -1.831 14.825 1.00 97.25 87 PHE A N 1
ATOM 704 C CA . PHE A 1 87 ? -26.090 -2.031 14.360 1.00 97.25 87 PHE A CA 1
ATOM 705 C C . PHE A 1 87 ? -26.652 -0.775 13.672 1.00 97.25 87 PHE A C 1
ATOM 707 O O . PHE A 1 87 ? -27.182 -0.870 12.570 1.00 97.25 87 PHE A O 1
ATOM 714 N N . LEU A 1 88 ? -26.495 0.406 14.282 1.00 97.44 88 LEU A N 1
ATOM 715 C CA . LEU A 1 88 ? -26.982 1.671 13.718 1.00 97.44 88 LEU A CA 1
ATOM 716 C C . LEU A 1 88 ? -26.228 2.124 12.460 1.00 97.44 88 LEU A C 1
ATOM 718 O O . LEU A 1 88 ? -26.804 2.835 11.640 1.00 97.44 88 LEU A O 1
ATOM 722 N N . GLU A 1 89 ? -24.958 1.748 12.313 1.00 95.31 89 GLU A N 1
ATOM 723 C CA . GLU A 1 89 ? -24.189 1.982 11.086 1.00 95.31 89 GLU A CA 1
ATOM 724 C C . GLU A 1 89 ? -24.709 1.134 9.921 1.00 95.31 89 GLU A C 1
ATOM 726 O O . GLU A 1 89 ? -24.784 1.624 8.796 1.00 95.31 89 GLU A O 1
ATOM 731 N N . ILE A 1 90 ? -25.071 -0.124 10.192 1.00 95.06 90 ILE A N 1
ATOM 732 C CA . ILE A 1 90 ? -25.568 -1.064 9.179 1.00 95.06 90 ILE A CA 1
ATOM 733 C C . ILE A 1 90 ? -27.031 -0.757 8.824 1.00 95.06 90 ILE A C 1
ATOM 735 O O . ILE A 1 90 ? -27.382 -0.720 7.647 1.00 95.06 90 ILE A O 1
ATOM 739 N N . GLU A 1 91 ? -27.880 -0.487 9.822 1.00 95.25 91 GLU A N 1
ATOM 740 C CA . GLU A 1 91 ? -29.294 -0.139 9.638 1.00 95.25 91 GLU A CA 1
ATOM 741 C C . GLU A 1 91 ? -29.627 1.273 10.167 1.00 95.25 91 GLU A C 1
ATOM 743 O O . GLU A 1 91 ? -30.337 1.438 11.169 1.00 95.25 91 GLU A O 1
ATOM 748 N N . PRO A 1 92 ? -29.200 2.342 9.470 1.00 93.81 92 PRO A N 1
ATOM 749 C CA . PRO A 1 92 ? -29.399 3.723 9.922 1.00 93.81 92 PRO A CA 1
ATOM 750 C C . PRO A 1 92 ? -30.869 4.171 9.965 1.00 93.81 92 PRO A C 1
ATOM 752 O O . PRO A 1 92 ? -31.178 5.204 10.566 1.00 93.81 92 PRO A O 1
ATOM 755 N N . HIS A 1 93 ? -31.779 3.409 9.352 1.00 94.75 93 HIS A N 1
ATOM 756 C CA . HIS A 1 93 ? -33.224 3.661 9.315 1.00 94.75 93 HIS A CA 1
ATOM 757 C C . HIS A 1 93 ? -34.051 2.546 9.972 1.00 94.75 93 HIS A C 1
ATOM 759 O O . HIS A 1 93 ? -35.258 2.478 9.748 1.00 94.75 93 HIS A O 1
ATOM 765 N N . SER A 1 94 ? -33.427 1.685 10.785 1.00 94.12 94 SER A N 1
ATOM 766 C CA . SER A 1 94 ? -34.140 0.616 11.492 1.00 94.12 94 SER A CA 1
ATOM 767 C C . SER A 1 94 ? -35.283 1.170 12.347 1.00 94.12 94 SER A C 1
ATOM 769 O O . SER A 1 94 ? -35.135 2.209 12.999 1.00 94.12 94 SER A O 1
ATOM 771 N N . ALA A 1 95 ? -36.397 0.441 12.426 1.00 95.25 95 ALA A N 1
ATOM 772 C CA . ALA A 1 95 ? -37.501 0.783 13.326 1.00 95.25 95 ALA A CA 1
ATOM 773 C C . ALA A 1 95 ? -37.048 0.830 14.800 1.00 95.25 95 ALA A C 1
ATOM 775 O O . ALA A 1 95 ? -37.561 1.622 15.585 1.00 95.25 95 ALA A O 1
ATOM 776 N N . GLN A 1 96 ? -36.023 0.045 15.152 1.00 94.06 96 GLN A N 1
ATOM 777 C CA . GLN A 1 96 ? -35.448 -0.026 16.499 1.00 94.06 96 GLN A CA 1
ATOM 778 C C . GLN A 1 96 ? -34.449 1.103 16.802 1.00 94.06 96 GLN A C 1
ATOM 780 O O . GLN A 1 96 ? -33.930 1.194 17.911 1.00 94.06 96 GLN A O 1
ATOM 785 N N . ARG A 1 97 ? -34.159 1.998 15.845 1.00 94.56 97 ARG A N 1
ATOM 786 C CA . ARG A 1 97 ? -33.109 3.024 15.978 1.00 94.56 97 ARG A CA 1
ATOM 787 C C . ARG A 1 97 ? -33.259 3.910 17.213 1.00 94.56 97 ARG A C 1
ATOM 789 O O . ARG A 1 97 ? -32.256 4.339 17.786 1.00 94.56 97 ARG A O 1
ATOM 796 N N . HIS A 1 98 ? -34.493 4.279 17.554 1.00 96.56 98 HIS A N 1
ATOM 797 C CA . HIS A 1 98 ? -34.761 5.140 18.709 1.00 96.56 98 HIS A CA 1
ATOM 798 C C . HIS A 1 98 ? -34.428 4.428 20.017 1.00 96.56 98 HIS A C 1
ATOM 800 O O . HIS A 1 98 ? -33.763 5.002 20.875 1.00 96.56 98 HIS A O 1
ATOM 806 N N . ASP A 1 99 ? -34.824 3.164 20.135 1.00 97.31 99 ASP A N 1
ATOM 807 C CA . ASP A 1 99 ? -34.587 2.368 21.336 1.00 97.31 99 ASP A CA 1
ATOM 808 C C . ASP A 1 99 ? -33.113 1.991 21.472 1.00 97.31 99 ASP A C 1
ATOM 810 O O . ASP A 1 99 ? -32.541 2.187 22.539 1.00 97.31 99 ASP A O 1
ATOM 814 N N . VAL A 1 100 ? -32.445 1.621 20.375 1.00 97.31 100 VAL A N 1
ATOM 815 C CA . VAL A 1 100 ? -30.997 1.360 20.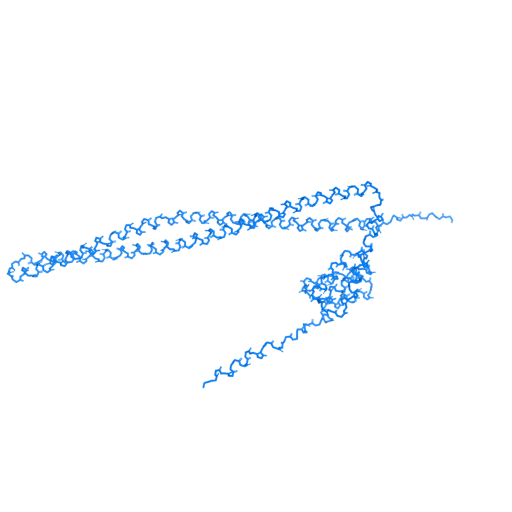381 1.00 97.31 100 VAL A CA 1
ATOM 816 C C . VAL A 1 100 ? -30.198 2.580 20.831 1.00 97.31 100 VAL A C 1
ATOM 818 O O . VAL A 1 100 ? -29.241 2.440 21.589 1.00 97.31 100 VAL A O 1
ATOM 821 N N . ARG A 1 101 ? -30.594 3.798 20.438 1.00 97.19 101 ARG A N 1
ATOM 822 C CA . ARG A 1 101 ? -29.945 5.014 20.957 1.00 97.19 101 ARG A CA 1
ATOM 823 C C . ARG A 1 101 ? -30.128 5.176 22.463 1.00 97.19 101 ARG A C 1
ATOM 825 O O . ARG A 1 101 ? -29.165 5.508 23.146 1.00 97.19 101 ARG A O 1
ATOM 832 N N . LYS A 1 102 ? -31.318 4.889 22.991 1.00 97.75 102 LYS A N 1
ATOM 833 C CA . LYS A 1 102 ? -31.545 4.905 24.443 1.00 97.75 102 LYS A CA 1
ATOM 834 C C . LYS A 1 102 ? -30.726 3.836 25.166 1.00 97.75 102 LYS A C 1
ATOM 836 O O . LYS A 1 102 ? -30.229 4.113 26.253 1.00 97.75 102 LYS A O 1
ATOM 841 N N . TRP A 1 103 ? -30.574 2.646 24.586 1.00 97.69 103 TRP A N 1
ATOM 842 C CA . TRP A 1 103 ? -29.738 1.583 25.154 1.00 97.69 103 TRP A CA 1
ATOM 843 C C . TRP A 1 103 ? -28.260 1.976 25.169 1.00 97.69 103 TRP A C 1
ATOM 845 O O . TRP A 1 103 ? -27.605 1.812 26.192 1.00 97.69 103 TRP A O 1
ATOM 855 N N . ILE A 1 104 ? -27.756 2.621 24.109 1.00 97.25 104 ILE A N 1
ATOM 856 C CA . ILE A 1 104 ? -26.407 3.214 24.111 1.00 97.25 104 ILE A CA 1
ATOM 857 C C . ILE A 1 104 ? -26.259 4.215 25.262 1.00 97.25 104 ILE A C 1
ATOM 859 O O . ILE A 1 104 ? -25.330 4.090 26.053 1.00 97.25 104 ILE A O 1
ATOM 863 N N . GLU A 1 105 ? -27.182 5.170 25.404 1.00 96.44 105 GLU A N 1
ATOM 864 C CA . GLU A 1 105 ? -27.125 6.163 26.487 1.00 96.44 105 GLU A CA 1
ATOM 865 C C . GLU A 1 105 ? -27.186 5.516 27.883 1.00 96.44 105 GLU A C 1
ATOM 867 O O . GLU A 1 105 ? -26.539 5.981 28.826 1.00 96.44 105 GLU A O 1
ATOM 872 N N . ALA A 1 106 ? -27.975 4.452 28.045 1.00 95.50 106 ALA A N 1
ATOM 873 C CA . ALA A 1 106 ? -28.078 3.715 29.299 1.00 95.50 106 ALA A CA 1
ATOM 874 C C . ALA A 1 106 ? -26.778 2.964 29.624 1.00 95.50 106 ALA A C 1
ATOM 876 O O . ALA A 1 106 ? -26.287 3.059 30.754 1.00 95.50 106 ALA A O 1
ATOM 877 N N . ALA A 1 107 ? -26.195 2.278 28.641 1.00 93.19 107 ALA A N 1
ATOM 878 C CA . ALA A 1 107 ? -24.912 1.600 28.768 1.00 93.19 107 ALA A CA 1
ATOM 879 C C . ALA A 1 107 ? -23.777 2.596 29.067 1.00 93.19 107 ALA A C 1
ATOM 881 O O . ALA A 1 107 ? -22.983 2.358 29.978 1.00 93.19 107 ALA A O 1
ATOM 882 N N . GLU A 1 108 ? -23.748 3.753 28.395 1.00 92.62 108 GLU A N 1
ATOM 883 C CA . GLU A 1 108 ? -22.788 4.840 28.648 1.00 92.62 108 GLU A CA 1
ATOM 884 C C . GLU A 1 108 ? -22.892 5.358 30.089 1.00 92.62 108 GLU A C 1
ATOM 886 O O . GLU A 1 108 ? -21.879 5.476 30.785 1.00 92.62 108 GL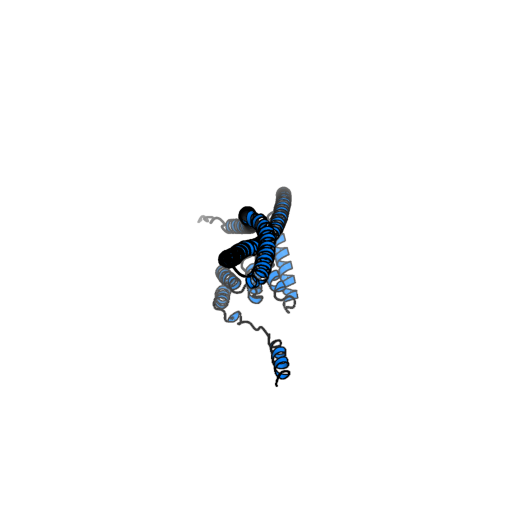U A O 1
ATOM 891 N N . LYS A 1 109 ? -24.113 5.601 30.585 1.00 93.06 109 LYS A N 1
ATOM 892 C CA . LYS A 1 109 ? -24.340 6.010 31.981 1.00 93.06 109 LYS A CA 1
ATOM 893 C C . LYS A 1 109 ? -23.868 4.943 32.965 1.00 93.06 109 LYS A C 1
ATOM 895 O O . LYS A 1 109 ? -23.170 5.276 33.920 1.00 93.06 109 LYS A O 1
ATOM 900 N N . ARG A 1 110 ? -24.222 3.670 32.749 1.00 91.69 110 ARG A N 1
ATOM 901 C CA . ARG A 1 110 ? -23.793 2.553 33.612 1.00 91.69 110 ARG A CA 1
ATOM 902 C C . ARG A 1 110 ? -22.271 2.434 33.657 1.00 91.69 110 ARG A C 1
ATOM 904 O O . ARG A 1 110 ? -21.708 2.347 34.747 1.00 91.69 110 ARG A O 1
ATOM 911 N N . TYR A 1 111 ? -21.617 2.505 32.498 1.00 90.69 111 TYR A N 1
ATOM 912 C CA . TYR A 1 111 ? -20.160 2.499 32.400 1.00 90.69 111 TYR A CA 1
ATOM 913 C C . TYR A 1 111 ? -19.541 3.664 33.179 1.00 90.69 111 TYR A C 1
ATOM 915 O O . TYR A 1 111 ? -18.655 3.452 34.006 1.00 90.69 111 TYR A O 1
ATOM 923 N N . TYR A 1 112 ? -20.057 4.882 32.983 1.00 87.56 112 TYR A N 1
ATOM 924 C CA . TYR A 1 112 ? -19.602 6.065 33.711 1.00 87.56 112 TYR A CA 1
ATOM 925 C C . TYR A 1 112 ? -19.742 5.901 35.226 1.00 87.56 112 TYR A C 1
ATOM 927 O O . TYR A 1 112 ? -18.793 6.182 35.950 1.00 87.56 112 TYR A O 1
ATOM 935 N N . TYR A 1 113 ? -20.887 5.427 35.726 1.00 87.88 113 TYR A N 1
ATOM 936 C CA . TYR A 1 113 ? -21.070 5.225 37.165 1.00 87.88 113 TYR A CA 1
ATOM 937 C C . TYR A 1 113 ? -20.095 4.190 37.727 1.00 87.88 113 TYR A C 1
ATOM 939 O O . TYR A 1 113 ? -19.494 4.433 38.771 1.00 87.88 113 TYR A O 1
ATOM 947 N N . LYS A 1 114 ? -19.883 3.075 37.020 1.00 87.44 114 LYS A N 1
ATOM 948 C CA . LYS A 1 114 ? -18.915 2.038 37.406 1.00 87.44 114 LYS A CA 1
ATOM 949 C C . LYS A 1 114 ? -17.489 2.594 37.448 1.00 87.44 114 LYS A C 1
ATOM 951 O O . LYS A 1 114 ? -16.773 2.370 38.422 1.00 87.44 114 LYS A O 1
ATOM 956 N N . ALA A 1 115 ? -17.101 3.378 36.442 1.00 84.69 115 ALA A N 1
ATOM 957 C CA . ALA A 1 115 ? -15.810 4.057 36.402 1.00 84.69 115 ALA A CA 1
ATOM 958 C C . ALA A 1 115 ? -15.672 5.094 37.527 1.00 84.69 115 ALA A C 1
ATOM 960 O O . ALA A 1 115 ? -14.673 5.091 38.233 1.00 84.69 115 ALA A O 1
ATOM 961 N N . LYS A 1 116 ? -16.691 5.928 37.753 1.00 84.19 116 LYS A N 1
ATOM 962 C CA . LYS A 1 116 ? -16.704 6.943 38.814 1.00 84.19 116 LYS A CA 1
ATOM 963 C C . LYS A 1 116 ? -16.574 6.326 40.205 1.00 84.19 116 LYS A C 1
ATOM 965 O O . LYS A 1 116 ? -15.857 6.864 41.032 1.00 84.19 116 LYS A O 1
ATOM 970 N N . ILE A 1 117 ? -17.258 5.211 40.466 1.00 86.31 117 ILE A N 1
ATOM 971 C CA . ILE A 1 117 ? -17.140 4.487 41.740 1.00 86.31 117 ILE A CA 1
ATOM 972 C C . ILE A 1 117 ? -15.720 3.942 41.915 1.00 86.31 117 ILE A C 1
ATOM 974 O O . ILE A 1 117 ? -15.168 4.015 43.007 1.00 86.31 117 ILE A O 1
ATOM 978 N N . LYS A 1 118 ? -15.133 3.406 40.841 1.00 82.62 118 LYS A N 1
ATOM 979 C CA . LYS A 1 118 ? -13.778 2.849 40.857 1.00 82.62 118 LYS A CA 1
ATOM 980 C C . LYS A 1 118 ? -12.694 3.918 41.027 1.00 82.62 118 LYS A C 1
ATOM 982 O O . LYS A 1 118 ? -11.697 3.643 41.677 1.00 82.62 118 LYS A O 1
ATOM 987 N N . PHE A 1 119 ? -12.890 5.094 40.440 1.00 80.00 119 PHE A N 1
ATOM 988 C CA . PHE A 1 119 ? -11.935 6.201 40.401 1.00 80.00 119 PHE A CA 1
ATOM 989 C C . PHE A 1 119 ? -12.551 7.439 41.062 1.00 80.00 119 PHE A C 1
ATOM 991 O O . PHE A 1 119 ? -12.904 8.414 40.395 1.00 80.00 119 PHE A O 1
ATOM 998 N N . ASN A 1 120 ? -12.769 7.351 42.374 1.00 78.88 120 ASN A N 1
ATOM 999 C CA . ASN A 1 120 ? -13.482 8.372 43.146 1.00 78.88 120 ASN A CA 1
ATOM 1000 C C . ASN A 1 120 ? -12.547 9.275 43.974 1.00 78.88 120 ASN A C 1
ATOM 1002 O O . ASN A 1 120 ? -13.007 10.272 44.530 1.00 78.88 120 ASN A O 1
ATOM 1006 N N . ASP A 1 121 ? -11.260 8.934 44.076 1.00 84.38 121 ASP A N 1
ATOM 1007 C CA . ASP A 1 121 ? -10.259 9.740 44.778 1.00 84.38 121 ASP A CA 1
ATOM 1008 C C . ASP A 1 121 ? -9.706 10.845 43.850 1.00 84.38 121 ASP A C 1
ATOM 1010 O O . ASP A 1 121 ? -9.406 10.572 42.681 1.00 84.38 121 ASP A O 1
ATOM 1014 N N . PRO A 1 122 ? -9.554 12.098 44.323 1.00 83.25 122 PRO A N 1
ATOM 1015 C CA . PRO A 1 122 ? -8.800 13.136 43.621 1.00 83.25 122 PRO A CA 1
ATOM 1016 C C . PRO A 1 122 ? -7.444 12.691 43.042 1.00 83.25 122 PRO A C 1
ATOM 1018 O O . PRO A 1 122 ? -7.084 13.149 41.955 1.00 83.25 122 PRO A O 1
ATOM 1021 N N . GLU A 1 123 ? -6.706 11.804 43.718 1.00 83.56 123 GLU A N 1
ATOM 1022 C CA . GLU A 1 123 ? -5.414 11.297 43.231 1.00 83.56 123 GLU A CA 1
ATOM 1023 C C . GLU A 1 123 ? -5.574 10.365 42.015 1.00 83.56 123 GLU A C 1
ATOM 1025 O O . GLU A 1 123 ? -4.851 10.510 41.022 1.00 83.56 123 GLU A O 1
ATOM 1030 N N . ASP A 1 124 ? -6.587 9.492 42.020 1.00 78.44 124 ASP A N 1
ATOM 1031 C CA . ASP A 1 124 ? -6.931 8.640 40.873 1.00 78.44 124 ASP A CA 1
ATOM 1032 C C . ASP A 1 124 ? -7.330 9.478 39.654 1.00 78.44 124 ASP A C 1
ATOM 1034 O O . ASP A 1 124 ? -6.920 9.192 38.527 1.00 78.44 124 ASP A O 1
ATOM 1038 N N . ILE A 1 125 ? -8.112 10.541 39.871 1.00 80.25 125 ILE A N 1
ATOM 1039 C CA . ILE A 1 125 ? -8.546 11.450 38.803 1.00 80.25 125 ILE A CA 1
ATOM 1040 C C . ILE A 1 125 ? -7.337 12.163 38.183 1.00 80.25 125 ILE A C 1
ATOM 1042 O O . ILE A 1 125 ? -7.241 12.233 36.956 1.00 80.25 125 ILE A O 1
ATOM 1046 N N . ALA A 1 126 ? -6.401 12.655 38.999 1.00 81.75 126 ALA A N 1
ATOM 1047 C CA . ALA A 1 126 ? -5.183 13.304 38.514 1.00 81.75 126 ALA A CA 1
ATOM 1048 C C . ALA A 1 126 ? -4.279 12.327 37.736 1.00 81.75 126 ALA A C 1
ATOM 1050 O O . ALA A 1 126 ? -3.781 12.655 36.657 1.00 81.75 126 ALA A O 1
ATOM 1051 N N . SER A 1 127 ? -4.117 11.100 38.237 1.00 81.31 127 SER A N 1
ATOM 1052 C CA . SER A 1 127 ? -3.372 10.031 37.560 1.00 81.31 127 SER A CA 1
ATOM 1053 C C . SER A 1 127 ? -3.992 9.659 36.204 1.00 81.31 127 SER A C 1
ATOM 1055 O O . SER A 1 127 ? -3.291 9.551 35.190 1.00 81.31 127 SER A O 1
ATOM 1057 N N . LEU A 1 128 ? -5.324 9.546 36.146 1.00 79.88 128 LEU A N 1
ATOM 1058 C CA . LEU A 1 128 ? -6.061 9.305 34.904 1.00 79.88 128 LEU A CA 1
ATOM 1059 C C . LEU A 1 128 ? -5.896 10.450 33.905 1.00 79.88 128 LEU A C 1
ATOM 1061 O O . LEU A 1 128 ? -5.685 10.188 32.724 1.00 79.88 128 LEU A O 1
ATOM 1065 N N . GLN A 1 129 ? -5.962 11.704 34.355 1.00 80.19 129 GLN A N 1
ATOM 1066 C CA . GLN A 1 129 ? -5.753 12.870 33.492 1.00 80.19 129 GLN A CA 1
ATOM 1067 C C . GLN A 1 129 ? -4.353 12.877 32.872 1.00 80.19 129 GLN A C 1
ATOM 1069 O O . GLN A 1 129 ? -4.229 13.087 31.665 1.00 80.19 129 GLN A O 1
ATOM 1074 N N . ASN A 1 130 ? -3.316 12.580 33.660 1.00 80.44 130 ASN A N 1
ATOM 1075 C CA . ASN A 1 130 ? -1.947 12.459 33.153 1.00 80.44 130 ASN A CA 1
ATOM 1076 C C . ASN A 1 130 ? -1.831 11.329 32.125 1.00 80.44 130 ASN A C 1
ATOM 1078 O O . ASN A 1 130 ? -1.287 11.527 31.042 1.00 80.44 130 ASN A O 1
ATOM 1082 N N . THR A 1 131 ? -2.421 10.172 32.424 1.00 80.25 131 THR A N 1
ATOM 1083 C CA . THR A 1 131 ? -2.428 9.016 31.520 1.00 80.25 131 THR A CA 1
ATOM 1084 C C . THR A 1 131 ? -3.132 9.340 30.198 1.00 80.25 131 THR A C 1
ATOM 1086 O O . THR A 1 131 ? -2.612 9.033 29.127 1.00 80.25 131 THR A O 1
ATOM 1089 N N . ILE A 1 132 ? -4.299 9.996 30.245 1.00 80.62 132 ILE A N 1
ATOM 1090 C CA . ILE A 1 132 ? -5.031 10.445 29.050 1.00 80.62 132 ILE A CA 1
ATOM 1091 C C . ILE A 1 132 ? -4.166 11.406 28.235 1.00 80.62 132 ILE A C 1
ATOM 1093 O O . ILE A 1 132 ? -4.022 11.217 27.030 1.00 80.62 132 ILE A O 1
ATOM 1097 N N . TYR A 1 133 ? -3.547 12.390 28.889 1.00 80.88 133 TYR A N 1
ATOM 1098 C CA . TYR A 1 133 ? -2.673 13.349 28.224 1.00 80.88 133 TYR A CA 1
ATOM 1099 C C . TYR A 1 133 ? -1.490 12.662 27.520 1.00 80.88 133 TYR A C 1
ATOM 1101 O O . TYR A 1 133 ? -1.219 12.940 26.350 1.00 80.88 133 TYR A O 1
ATOM 1109 N N . GLU A 1 134 ? -0.812 11.725 28.184 1.00 80.19 134 GLU A N 1
ATOM 1110 C CA . GLU A 1 134 ? 0.288 10.948 27.599 1.00 80.19 134 GLU A CA 1
ATOM 1111 C C . GLU A 1 134 ? -0.166 10.098 26.403 1.00 80.19 134 GLU A C 1
ATOM 1113 O O . GLU A 1 134 ? 0.508 10.066 25.363 1.00 80.19 134 GLU A O 1
ATOM 1118 N N . PHE A 1 135 ? -1.331 9.450 26.506 1.00 79.19 135 PHE A N 1
ATOM 1119 C CA . PHE A 1 135 ? -1.918 8.701 25.396 1.00 79.19 135 PHE A CA 1
ATOM 1120 C C . PHE A 1 135 ? -2.278 9.607 24.218 1.00 79.19 135 PHE A C 1
ATOM 1122 O O . PHE A 1 135 ? -1.987 9.250 23.076 1.00 79.19 135 PHE A O 1
ATOM 1129 N N . GLU A 1 136 ? -2.853 10.786 24.461 1.00 81.94 136 GLU A N 1
ATOM 1130 C CA . GLU A 1 136 ? -3.166 11.762 23.415 1.00 81.94 136 GLU A CA 1
ATOM 1131 C C . GLU A 1 136 ? -1.905 12.230 22.680 1.00 81.94 136 GLU A C 1
ATOM 1133 O O . GLU A 1 136 ? -1.889 12.271 21.445 1.00 81.94 136 GLU A O 1
ATOM 1138 N N . GLN A 1 137 ? -0.822 12.526 23.411 1.00 82.12 137 GLN A N 1
ATOM 1139 C CA . GLN A 1 137 ? 0.454 12.892 22.788 1.00 82.12 137 GLN A CA 1
ATOM 1140 C C . GLN A 1 137 ? 1.022 11.738 21.957 1.00 82.12 137 GLN A C 1
ATOM 1142 O O . GLN A 1 137 ? 1.429 11.940 20.810 1.00 82.12 137 GLN A O 1
ATOM 1147 N N . THR A 1 138 ? 1.001 10.519 22.496 1.00 81.50 138 THR A N 1
ATOM 1148 C CA . THR A 1 138 ? 1.506 9.326 21.803 1.00 81.50 138 THR A CA 1
ATOM 1149 C C . THR A 1 138 ? 0.702 9.032 20.538 1.00 81.50 138 THR A C 1
ATOM 1151 O O . THR A 1 138 ? 1.278 8.808 19.472 1.00 81.50 138 THR A O 1
ATOM 1154 N N . LEU A 1 139 ? -0.629 9.115 20.614 1.00 82.56 139 LEU A N 1
ATOM 1155 C CA . LEU A 1 139 ? -1.521 8.934 19.472 1.00 82.56 139 LEU A CA 1
ATOM 1156 C C . LEU A 1 139 ? -1.255 9.989 18.396 1.00 82.56 139 LEU A C 1
ATOM 1158 O O . LEU A 1 139 ? -1.173 9.657 17.214 1.00 82.56 139 LEU A O 1
ATOM 1162 N N . LYS A 1 140 ? -1.072 11.251 18.792 1.00 86.25 140 LYS A N 1
ATOM 1163 C CA . LYS A 1 140 ? -0.750 12.344 17.869 1.00 86.25 140 LYS A CA 1
ATOM 1164 C C . LYS A 1 140 ? 0.582 12.110 17.155 1.00 86.25 140 LYS A C 1
ATOM 1166 O O . LYS A 1 140 ? 0.660 12.289 15.939 1.00 86.25 140 LYS A O 1
ATOM 1171 N N . LEU A 1 141 ? 1.619 11.680 17.875 1.00 86.44 141 LEU A N 1
ATOM 1172 C CA . LEU A 1 141 ? 2.918 11.336 17.287 1.00 86.44 141 LEU A CA 1
ATOM 1173 C C . LEU A 1 141 ? 2.797 10.162 16.309 1.00 86.44 141 LEU A C 1
ATOM 1175 O O . LEU A 1 141 ? 3.273 10.256 15.177 1.00 86.44 141 LEU A O 1
ATOM 1179 N N . ALA A 1 142 ? 2.096 9.097 16.700 1.00 82.44 142 ALA A N 1
ATOM 1180 C CA . ALA A 1 142 ? 1.864 7.937 15.846 1.00 82.44 142 ALA A CA 1
ATOM 1181 C C . ALA A 1 142 ? 1.061 8.296 14.583 1.00 82.44 142 ALA A C 1
ATOM 1183 O O . ALA A 1 142 ? 1.375 7.825 13.489 1.00 82.44 142 ALA A O 1
ATOM 1184 N N . GLN A 1 143 ? 0.050 9.163 14.699 1.00 85.56 143 GLN A N 1
ATOM 1185 C CA . GLN A 1 143 ? -0.721 9.668 13.559 1.00 85.56 143 GLN A CA 1
ATOM 1186 C C . GLN A 1 143 ? 0.137 10.513 12.615 1.00 85.56 143 GLN A C 1
ATOM 1188 O O . GLN A 1 143 ? 0.047 10.347 11.397 1.00 85.56 143 GLN A O 1
ATOM 1193 N N . ASN A 1 144 ? 0.980 11.394 13.155 1.00 89.19 144 ASN A N 1
ATOM 1194 C CA . ASN A 1 144 ? 1.904 12.193 12.354 1.00 89.19 144 ASN A CA 1
ATOM 1195 C C . ASN A 1 144 ? 2.898 11.303 11.598 1.00 89.19 144 ASN A C 1
ATOM 1197 O O . ASN A 1 144 ? 3.093 11.498 10.398 1.00 89.19 144 ASN A O 1
ATOM 1201 N N . GLU A 1 145 ? 3.465 10.289 12.255 1.00 87.94 145 GLU A N 1
ATOM 1202 C CA . GLU A 1 145 ? 4.382 9.356 11.596 1.00 87.94 145 GLU A CA 1
ATOM 1203 C C . GLU A 1 145 ? 3.665 8.499 10.546 1.00 87.94 145 GLU A C 1
ATOM 1205 O O . GLU A 1 145 ? 4.188 8.304 9.452 1.00 87.94 145 GLU A O 1
ATOM 1210 N N . ASN A 1 146 ? 2.433 8.057 10.807 1.00 86.94 146 ASN A N 1
ATOM 1211 C CA . ASN A 1 146 ? 1.623 7.338 9.824 1.00 86.94 146 ASN A CA 1
ATOM 1212 C C . ASN A 1 146 ? 1.354 8.195 8.574 1.00 86.94 146 ASN A C 1
ATOM 1214 O O . ASN A 1 146 ? 1.536 7.720 7.449 1.00 86.94 146 ASN A O 1
ATOM 1218 N N . ARG A 1 147 ? 1.000 9.476 8.754 1.00 87.19 147 ARG A N 1
ATOM 1219 C CA . ARG A 1 147 ? 0.843 10.431 7.642 1.00 87.19 147 ARG A CA 1
ATOM 1220 C C . ARG A 1 147 ? 2.146 10.596 6.865 1.00 87.19 147 ARG A C 1
ATOM 1222 O O . ARG A 1 147 ? 2.127 10.510 5.641 1.00 87.19 147 ARG A O 1
ATOM 1229 N N . ARG A 1 148 ? 3.271 10.775 7.565 1.00 90.56 148 ARG A N 1
ATOM 1230 C CA . ARG A 1 148 ? 4.598 10.932 6.953 1.00 90.56 148 ARG A CA 1
ATOM 1231 C C . ARG A 1 148 ? 4.997 9.708 6.130 1.00 90.56 148 ARG A C 1
ATOM 1233 O O . ARG A 1 148 ? 5.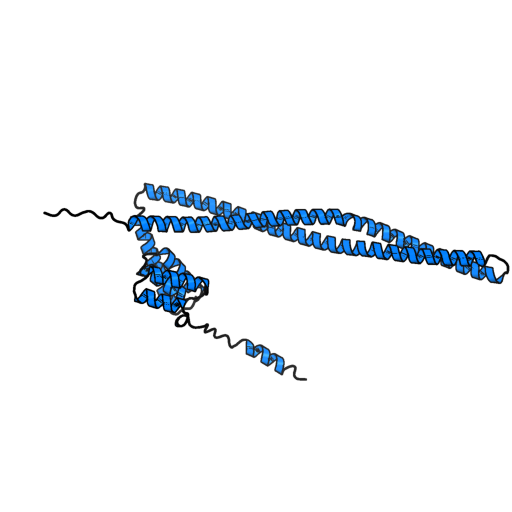372 9.848 4.971 1.00 90.56 148 ARG A O 1
ATOM 1240 N N . GLN A 1 149 ? 4.879 8.511 6.703 1.00 89.00 149 GLN A N 1
ATOM 1241 C CA . GLN A 1 149 ? 5.200 7.263 6.009 1.00 89.00 149 GLN A CA 1
ATOM 1242 C C . GLN A 1 149 ? 4.258 7.022 4.826 1.00 89.00 149 GLN A C 1
ATOM 1244 O O . GLN A 1 149 ? 4.714 6.612 3.765 1.00 89.00 149 GLN A O 1
ATOM 1249 N N . SER A 1 150 ? 2.964 7.326 4.963 1.00 87.81 150 SER A N 1
ATOM 1250 C CA . SER A 1 150 ? 2.001 7.204 3.861 1.00 87.81 150 SER A CA 1
ATOM 1251 C C . SER A 1 150 ? 2.317 8.158 2.703 1.00 87.81 150 SER A C 1
ATOM 1253 O O . SER A 1 150 ? 2.254 7.748 1.547 1.00 87.81 150 SER A O 1
ATOM 1255 N N . ALA A 1 151 ? 2.712 9.402 2.994 1.00 92.88 151 ALA A N 1
ATOM 1256 C CA . ALA A 1 151 ? 3.164 10.343 1.971 1.00 92.88 151 ALA A CA 1
ATOM 1257 C C . ALA A 1 151 ? 4.415 9.821 1.245 1.00 92.88 151 ALA A C 1
ATOM 1259 O O . ALA A 1 151 ? 4.450 9.808 0.018 1.00 92.88 151 ALA A O 1
ATOM 1260 N N . LEU A 1 152 ? 5.389 9.295 1.993 1.00 92.19 152 LEU A N 1
ATOM 1261 C CA . LEU A 1 152 ? 6.613 8.725 1.428 1.00 92.19 152 LEU A CA 1
ATOM 1262 C C . LEU A 1 152 ? 6.348 7.474 0.571 1.00 92.19 152 LEU A C 1
ATOM 1264 O O . LEU A 1 152 ? 7.005 7.276 -0.448 1.00 92.19 152 LEU A O 1
ATOM 1268 N N . VAL A 1 153 ? 5.376 6.630 0.948 1.00 92.25 153 VAL A N 1
ATOM 1269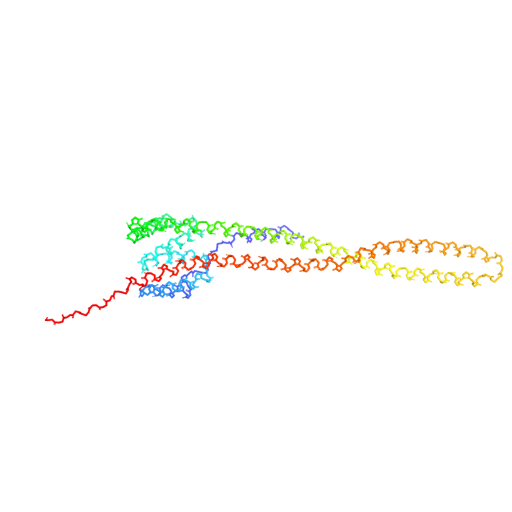 C CA . VAL A 1 153 ? 4.912 5.509 0.106 1.00 92.25 153 VAL A CA 1
ATOM 1270 C C . VAL A 1 153 ? 4.411 6.021 -1.241 1.00 92.25 153 VAL A C 1
ATOM 1272 O O . VAL A 1 153 ? 4.767 5.449 -2.270 1.00 92.25 153 VAL A O 1
ATOM 1275 N N . ASN A 1 154 ? 3.582 7.066 -1.239 1.00 92.00 154 ASN A N 1
ATOM 1276 C CA . ASN A 1 154 ? 3.008 7.615 -2.465 1.00 92.00 154 ASN A CA 1
ATOM 1277 C C . ASN A 1 154 ? 4.088 8.247 -3.347 1.00 92.00 154 ASN A C 1
ATOM 1279 O O . ASN A 1 154 ? 4.200 7.874 -4.510 1.00 92.00 154 ASN A O 1
ATOM 1283 N N . GLU A 1 155 ? 4.952 9.085 -2.771 1.00 93.94 155 GLU A N 1
ATOM 1284 C CA . GLU A 1 155 ? 6.071 9.715 -3.482 1.00 93.94 155 GLU A CA 1
ATOM 1285 C C . GLU A 1 155 ? 6.993 8.671 -4.136 1.00 93.94 155 GLU A C 1
ATOM 1287 O O . GLU A 1 155 ? 7.384 8.792 -5.296 1.00 93.94 155 GLU A O 1
ATOM 1292 N N . ARG A 1 156 ? 7.328 7.594 -3.413 1.00 92.62 156 ARG A N 1
ATOM 1293 C CA . ARG A 1 156 ? 8.158 6.515 -3.968 1.00 92.62 156 ARG A CA 1
ATOM 1294 C C . ARG A 1 156 ? 7.452 5.743 -5.072 1.00 92.62 156 ARG A C 1
ATOM 1296 O O . ARG A 1 156 ? 8.107 5.354 -6.031 1.00 92.62 156 ARG A O 1
ATOM 1303 N N . ARG A 1 157 ? 6.143 5.507 -4.958 1.00 93.38 157 ARG A N 1
ATOM 1304 C CA . ARG A 1 157 ? 5.362 4.853 -6.020 1.00 93.38 157 ARG A CA 1
ATOM 1305 C C . ARG A 1 157 ? 5.334 5.690 -7.294 1.00 93.38 157 ARG A C 1
ATOM 1307 O O . ARG A 1 157 ? 5.483 5.121 -8.368 1.00 93.38 157 ARG A O 1
ATOM 1314 N N . GLU A 1 158 ? 5.187 7.005 -7.167 1.00 95.06 158 GLU A N 1
ATOM 1315 C CA . GLU A 1 158 ? 5.241 7.935 -8.301 1.00 95.06 158 GLU A CA 1
ATOM 1316 C C . GLU A 1 158 ? 6.609 7.877 -8.986 1.00 95.06 158 GLU A C 1
ATOM 1318 O O . GLU A 1 158 ? 6.684 7.575 -10.174 1.00 95.06 158 GLU A O 1
ATOM 1323 N N . LYS A 1 159 ? 7.698 8.013 -8.220 1.00 94.50 159 LYS A N 1
ATOM 1324 C CA . LYS A 1 159 ? 9.069 7.901 -8.748 1.00 94.50 159 LYS A CA 1
ATOM 1325 C C . LYS A 1 159 ? 9.364 6.541 -9.393 1.00 94.50 159 LYS A C 1
ATOM 1327 O O . LYS A 1 159 ? 10.047 6.477 -10.410 1.00 94.50 159 LYS A O 1
ATOM 1332 N N . ILE A 1 160 ? 8.852 5.443 -8.826 1.00 93.62 160 ILE A N 1
ATOM 1333 C CA . ILE A 1 160 ? 8.956 4.105 -9.433 1.00 93.62 160 ILE A CA 1
ATOM 1334 C C . ILE A 1 160 ? 8.250 4.086 -10.790 1.00 93.62 160 ILE A C 1
ATOM 1336 O O . ILE A 1 160 ? 8.830 3.601 -11.755 1.00 93.62 160 ILE A O 1
ATOM 1340 N N . ALA A 1 161 ? 7.033 4.625 -10.879 1.00 94.38 161 ALA A N 1
ATOM 1341 C CA . ALA A 1 161 ? 6.277 4.653 -12.127 1.00 94.38 161 ALA A CA 1
ATOM 1342 C C . ALA A 1 161 ? 6.976 5.498 -13.207 1.00 94.38 161 ALA A C 1
ATOM 1344 O O . ALA A 1 161 ? 7.022 5.092 -14.369 1.00 94.38 161 ALA A O 1
ATOM 1345 N N . GLU A 1 162 ? 7.558 6.636 -12.824 1.00 94.31 162 GLU A N 1
ATOM 1346 C CA . GLU A 1 162 ? 8.364 7.482 -13.713 1.00 94.31 162 GLU A CA 1
ATOM 1347 C C . GLU A 1 162 ? 9.591 6.732 -14.249 1.00 94.31 162 GLU A C 1
ATOM 1349 O O . GLU A 1 162 ? 9.793 6.675 -15.463 1.00 94.31 162 GLU A O 1
ATOM 1354 N N . LEU A 1 163 ? 10.365 6.090 -13.366 1.00 93.56 163 LEU A N 1
ATOM 1355 C CA . LEU A 1 163 ? 11.547 5.313 -13.751 1.00 93.56 163 LEU A CA 1
ATOM 1356 C C . LEU A 1 163 ? 11.194 4.091 -14.606 1.00 93.56 163 LEU A C 1
ATOM 1358 O O . LEU A 1 163 ? 11.904 3.781 -15.560 1.00 93.56 163 LEU A O 1
ATOM 1362 N N . GLU A 1 164 ? 10.099 3.391 -14.301 1.00 93.50 164 GLU A N 1
ATOM 1363 C CA . GLU A 1 164 ? 9.621 2.264 -15.111 1.00 93.50 164 GLU A CA 1
ATOM 1364 C C . GLU A 1 164 ? 9.209 2.717 -16.515 1.00 93.50 164 GLU A C 1
ATOM 1366 O O . GLU A 1 164 ? 9.519 2.045 -17.505 1.00 93.50 164 GLU A O 1
ATOM 1371 N N . HIS A 1 165 ? 8.553 3.874 -16.620 1.00 94.75 165 HIS A N 1
ATOM 1372 C CA . HIS A 1 165 ? 8.218 4.476 -17.904 1.00 94.75 165 HIS A CA 1
ATOM 1373 C C . HIS A 1 165 ? 9.476 4.879 -18.685 1.00 94.75 165 HIS A C 1
ATOM 1375 O O . HIS A 1 165 ? 9.594 4.555 -19.869 1.00 94.75 165 HIS A O 1
ATOM 1381 N N . GLU A 1 166 ? 10.438 5.534 -18.033 1.00 93.44 166 GLU A N 1
ATOM 1382 C CA . GLU A 1 166 ? 11.705 5.915 -18.657 1.00 93.44 166 GLU A CA 1
ATOM 1383 C C . GLU A 1 166 ? 12.479 4.687 -19.152 1.00 93.44 166 GLU A C 1
ATOM 1385 O O . GLU A 1 166 ? 12.869 4.632 -20.318 1.00 93.44 166 GLU A O 1
ATOM 1390 N N . LEU A 1 167 ? 12.619 3.651 -18.322 1.00 92.19 167 LEU A N 1
ATOM 1391 C CA . LEU A 1 167 ? 13.255 2.390 -18.710 1.00 92.19 167 LEU A CA 1
ATOM 1392 C C . LEU A 1 167 ? 12.568 1.741 -19.908 1.00 92.19 167 LEU A C 1
ATOM 1394 O O . LEU A 1 167 ? 13.239 1.202 -20.788 1.00 92.19 167 LEU A O 1
ATOM 1398 N N . LYS A 1 168 ? 11.236 1.798 -19.979 1.00 92.12 168 LYS A N 1
ATOM 1399 C CA . LYS A 1 168 ? 10.494 1.287 -21.133 1.00 92.12 168 LYS A CA 1
ATOM 1400 C C . LYS A 1 168 ? 10.871 2.031 -22.414 1.00 92.12 168 LYS A C 1
ATOM 1402 O O . LYS A 1 168 ? 11.112 1.377 -23.426 1.00 92.12 168 LYS A O 1
ATOM 1407 N N . LEU A 1 169 ? 10.965 3.362 -22.372 1.00 90.38 169 LEU A N 1
ATOM 1408 C CA . LEU A 1 169 ? 11.411 4.165 -23.515 1.00 90.38 169 LEU A CA 1
ATOM 1409 C C . LEU A 1 169 ? 12.853 3.827 -23.911 1.00 90.38 169 LEU A C 1
ATOM 1411 O O . LEU A 1 169 ? 13.124 3.571 -25.082 1.00 90.38 169 LEU A O 1
ATOM 1415 N N . LYS A 1 170 ? 13.767 3.730 -22.939 1.00 88.69 170 LYS A N 1
ATOM 1416 C CA . LYS A 1 170 ? 15.175 3.391 -23.201 1.00 88.69 170 LYS A CA 1
ATOM 1417 C C . LYS A 1 170 ? 15.362 1.987 -23.768 1.00 88.69 170 LYS A C 1
ATOM 1419 O O . LYS A 1 170 ? 16.196 1.787 -24.646 1.00 88.69 170 LYS A O 1
ATOM 1424 N N . ASN A 1 171 ? 14.552 1.019 -23.350 1.00 87.62 171 ASN A N 1
ATOM 1425 C CA . ASN A 1 171 ? 14.569 -0.326 -23.931 1.00 87.62 171 ASN A CA 1
ATOM 1426 C C . ASN A 1 171 ? 14.083 -0.355 -25.392 1.00 87.62 171 ASN A C 1
ATOM 1428 O O . ASN A 1 171 ? 14.580 -1.159 -26.187 1.00 87.62 171 ASN A O 1
ATOM 1432 N N . ILE A 1 172 ? 13.151 0.526 -25.773 1.00 88.31 172 ILE A N 1
ATOM 1433 C CA . ILE A 1 172 ? 12.759 0.700 -27.181 1.00 88.31 172 ILE A CA 1
ATOM 1434 C C . ILE A 1 172 ? 13.951 1.246 -27.976 1.00 88.31 172 ILE A C 1
ATOM 1436 O O . ILE A 1 172 ? 14.333 0.646 -28.976 1.00 88.31 172 ILE A O 1
ATOM 1440 N N . GLU A 1 173 ? 14.624 2.286 -27.476 1.00 87.44 173 GLU A N 1
ATOM 1441 C CA . GLU A 1 173 ? 15.824 2.846 -28.119 1.00 87.44 173 GLU A CA 1
ATOM 1442 C C . GLU A 1 173 ? 16.964 1.811 -28.237 1.00 87.44 173 GLU A C 1
ATOM 1444 O O . GLU A 1 173 ? 17.671 1.762 -29.243 1.00 87.44 173 GLU A O 1
ATOM 1449 N N . ALA A 1 174 ? 17.133 0.928 -27.249 1.00 84.94 174 ALA A N 1
ATOM 1450 C CA . ALA A 1 174 ? 18.090 -0.179 -27.325 1.00 84.94 174 ALA A CA 1
ATOM 1451 C C . ALA A 1 174 ? 17.721 -1.211 -28.408 1.00 84.94 174 ALA A C 1
ATOM 1453 O O . ALA A 1 174 ? 18.603 -1.790 -29.049 1.00 84.94 174 ALA A O 1
ATOM 1454 N N . THR A 1 175 ? 16.426 -1.419 -28.648 1.00 87.31 175 THR A N 1
ATOM 1455 C CA . THR A 1 175 ? 15.943 -2.246 -29.761 1.00 87.31 175 THR A CA 1
ATOM 1456 C C . THR A 1 175 ? 16.254 -1.568 -31.098 1.00 87.31 175 THR A C 1
ATOM 1458 O O . THR A 1 175 ? 16.780 -2.222 -32.004 1.00 87.31 175 THR A O 1
ATOM 1461 N N . ASP A 1 176 ? 16.055 -0.249 -31.190 1.00 89.19 176 ASP A N 1
ATOM 1462 C CA . ASP A 1 176 ? 16.427 0.545 -32.366 1.00 89.19 176 ASP A CA 1
ATOM 1463 C C . ASP A 1 176 ? 17.929 0.444 -32.661 1.00 89.19 176 ASP A C 1
ATOM 1465 O O . ASP A 1 176 ? 18.315 0.286 -33.817 1.00 89.19 176 ASP A O 1
ATOM 1469 N N . VAL A 1 177 ? 18.797 0.429 -31.640 1.00 91.88 177 VAL A N 1
ATOM 1470 C CA . VAL A 1 177 ? 20.245 0.189 -31.814 1.00 91.88 177 VAL A CA 1
ATOM 1471 C C . VAL A 1 177 ? 20.517 -1.137 -32.531 1.00 91.88 177 VAL A C 1
ATOM 1473 O O . VAL A 1 177 ? 21.384 -1.189 -33.405 1.00 91.88 177 VAL A O 1
ATOM 1476 N N . SER A 1 178 ? 19.806 -2.211 -32.177 1.00 91.69 178 SER A N 1
ATOM 1477 C CA . SER A 1 178 ? 19.970 -3.514 -32.835 1.00 91.69 178 SER A CA 1
ATOM 1478 C C . SER A 1 178 ? 19.524 -3.467 -34.296 1.00 91.69 178 SER A C 1
ATOM 1480 O O . SER A 1 178 ? 20.226 -3.977 -35.169 1.00 91.69 178 SER A O 1
ATOM 1482 N N . ILE A 1 179 ? 18.391 -2.816 -34.571 1.00 93.38 179 ILE A N 1
ATOM 1483 C CA . ILE A 1 179 ? 17.854 -2.652 -35.928 1.00 93.38 179 ILE A CA 1
ATOM 1484 C C . ILE A 1 179 ? 18.814 -1.818 -36.785 1.00 93.38 179 ILE A C 1
ATOM 1486 O O . ILE A 1 179 ? 19.164 -2.220 -37.893 1.00 93.38 179 ILE A O 1
ATOM 1490 N N . LEU A 1 180 ? 19.301 -0.692 -36.258 1.00 93.25 180 LEU A N 1
ATOM 1491 C CA . LEU A 1 180 ? 20.247 0.192 -36.941 1.00 93.25 180 LEU A CA 1
ATOM 1492 C C . LEU A 1 180 ? 21.565 -0.522 -37.263 1.00 93.25 180 LEU A C 1
ATOM 1494 O O . LEU A 1 180 ? 22.131 -0.308 -38.335 1.00 93.25 180 LEU A O 1
ATOM 1498 N N . LYS A 1 181 ? 22.052 -1.395 -36.370 1.00 93.75 181 LYS A N 1
ATOM 1499 C CA . LYS A 1 181 ? 23.235 -2.229 -36.640 1.00 93.75 181 LYS A CA 1
ATOM 1500 C C . LYS A 1 181 ? 23.010 -3.182 -37.815 1.00 93.75 181 LYS A C 1
ATOM 1502 O O . LYS A 1 181 ? 23.895 -3.275 -38.666 1.00 93.75 181 LYS A O 1
ATOM 1507 N N . GLU A 1 182 ? 21.856 -3.847 -37.891 1.00 95.81 182 GLU A N 1
ATOM 1508 C CA . GLU A 1 182 ? 21.558 -4.751 -39.012 1.00 95.81 182 GLU A CA 1
ATOM 1509 C C . GLU A 1 182 ? 21.383 -3.972 -40.322 1.00 95.81 182 GLU A C 1
ATOM 1511 O O . GLU A 1 182 ? 22.009 -4.308 -41.324 1.00 95.81 182 GLU A O 1
ATOM 1516 N N . GLN A 1 183 ? 20.656 -2.851 -40.302 1.00 94.56 183 GLN A N 1
ATOM 1517 C CA . GLN A 1 183 ? 20.514 -1.977 -41.473 1.00 94.56 183 GLN A CA 1
ATOM 1518 C C . GLN A 1 183 ? 21.870 -1.474 -41.983 1.00 94.56 183 GLN A C 1
ATOM 1520 O O . GLN A 1 183 ? 22.118 -1.451 -43.188 1.00 94.56 183 GLN A O 1
ATOM 1525 N N . LEU A 1 184 ? 22.778 -1.085 -41.084 1.00 94.25 184 LEU A N 1
ATOM 1526 C CA . LEU A 1 184 ? 24.132 -0.682 -41.463 1.00 94.25 184 LEU A CA 1
ATOM 1527 C C . LEU A 1 184 ? 24.902 -1.821 -42.124 1.00 94.25 184 LEU A C 1
ATOM 1529 O O . LEU A 1 184 ? 25.595 -1.591 -43.116 1.00 94.25 184 LEU A O 1
ATOM 1533 N N . LYS A 1 185 ? 24.793 -3.037 -41.590 1.00 94.88 185 LYS A N 1
ATOM 1534 C CA . LYS A 1 185 ? 25.430 -4.223 -42.162 1.00 94.88 185 LYS A CA 1
ATOM 1535 C C . LYS A 1 185 ? 24.911 -4.495 -43.577 1.00 94.88 185 LYS A C 1
ATOM 1537 O O . LYS A 1 185 ? 25.721 -4.551 -44.499 1.00 94.88 185 LYS A O 1
ATOM 1542 N N . GLU A 1 186 ? 23.594 -4.530 -43.770 1.00 95.25 186 GLU A N 1
ATOM 1543 C CA . GLU A 1 186 ? 22.965 -4.720 -45.085 1.00 95.25 186 GLU A CA 1
ATOM 1544 C C . 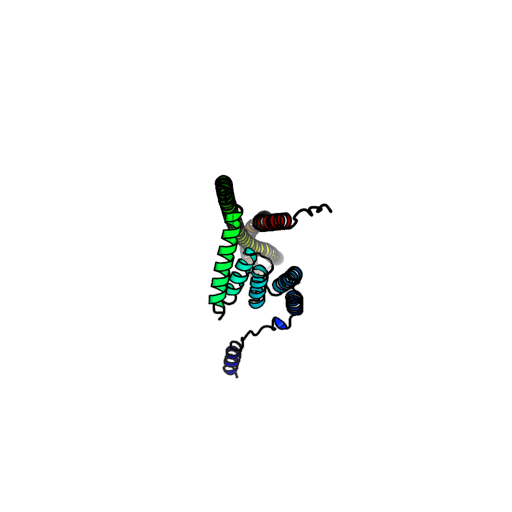GLU A 1 186 ? 23.411 -3.657 -46.104 1.00 95.25 186 GLU A C 1
ATOM 1546 O O . GLU A 1 186 ? 23.757 -3.972 -47.246 1.00 95.25 186 GLU A O 1
ATOM 1551 N N . ARG A 1 187 ? 23.447 -2.380 -45.699 1.00 92.62 187 ARG A N 1
ATOM 1552 C CA . ARG A 1 187 ? 23.862 -1.271 -46.577 1.00 92.62 187 ARG A CA 1
ATOM 1553 C C . ARG A 1 187 ? 25.338 -1.349 -46.948 1.00 92.62 187 ARG A C 1
ATOM 1555 O O . ARG A 1 187 ? 25.680 -1.133 -48.111 1.00 92.62 187 ARG A O 1
ATOM 1562 N N . ASN A 1 188 ? 26.203 -1.703 -45.998 1.00 93.44 188 ASN A N 1
ATOM 1563 C CA . ASN A 1 188 ? 27.623 -1.914 -46.273 1.00 93.44 188 ASN A CA 1
ATOM 1564 C C . ASN A 1 188 ? 27.835 -3.081 -47.252 1.00 93.44 188 ASN A C 1
ATOM 1566 O O . ASN A 1 188 ? 28.645 -2.959 -48.167 1.00 93.44 188 ASN A O 1
ATOM 1570 N N . GLU A 1 189 ? 27.080 -4.176 -47.130 1.00 95.56 189 GLU A N 1
ATOM 1571 C CA . GLU A 1 189 ? 27.140 -5.289 -48.089 1.00 95.56 189 GLU A CA 1
ATOM 1572 C C . GLU A 1 189 ? 26.722 -4.866 -49.505 1.00 95.56 189 GLU A C 1
ATOM 1574 O O . GLU A 1 189 ? 27.350 -5.272 -50.484 1.00 95.56 189 GLU A O 1
ATOM 1579 N N . VAL A 1 190 ? 25.691 -4.020 -49.636 1.00 94.88 190 VAL A N 1
ATOM 1580 C CA . VAL A 1 190 ? 25.291 -3.445 -50.933 1.00 94.88 190 VAL A CA 1
ATOM 1581 C C . VAL A 1 190 ? 26.418 -2.602 -51.529 1.00 94.88 190 VAL A C 1
ATOM 1583 O O . VAL A 1 190 ? 26.734 -2.777 -52.703 1.00 94.88 190 VAL A O 1
ATOM 1586 N N . ILE A 1 191 ? 27.050 -1.729 -50.738 1.00 93.56 191 ILE A N 1
ATOM 1587 C CA . ILE A 1 191 ? 28.182 -0.908 -51.197 1.00 93.56 191 ILE A CA 1
ATOM 1588 C C . ILE A 1 191 ? 29.323 -1.799 -51.689 1.00 93.56 191 ILE A C 1
ATOM 1590 O O . ILE A 1 191 ? 29.821 -1.587 -52.792 1.00 93.56 191 ILE A O 1
ATOM 1594 N N . VAL A 1 192 ? 29.688 -2.834 -50.926 1.00 94.88 192 VAL A N 1
ATOM 1595 C CA . VAL A 1 192 ? 30.732 -3.791 -51.320 1.00 94.88 192 VAL A CA 1
ATOM 1596 C C . VAL A 1 192 ? 30.383 -4.471 -52.648 1.00 94.88 192 VAL A C 1
ATOM 1598 O O . VAL A 1 192 ? 31.235 -4.547 -53.533 1.00 94.88 192 VAL A O 1
ATOM 1601 N N . ARG A 1 193 ? 29.130 -4.915 -52.837 1.00 94.38 193 ARG A N 1
ATOM 1602 C CA . ARG A 1 193 ? 28.676 -5.502 -54.112 1.00 94.38 193 ARG A CA 1
ATOM 1603 C C . ARG A 1 193 ? 28.798 -4.516 -55.277 1.00 94.38 193 ARG A C 1
ATOM 1605 O O . ARG A 1 193 ? 29.363 -4.875 -56.309 1.00 94.38 193 ARG A O 1
ATOM 1612 N N . LEU A 1 194 ? 28.335 -3.277 -55.100 1.00 91.81 194 LEU A N 1
ATOM 1613 C CA . LEU A 1 194 ? 28.435 -2.224 -56.118 1.00 91.81 194 LEU A CA 1
ATOM 1614 C C . LEU A 1 194 ? 29.893 -1.880 -56.448 1.00 91.81 194 LEU A C 1
ATOM 1616 O O . LEU A 1 194 ? 30.228 -1.617 -57.600 1.00 91.81 194 LEU A O 1
ATOM 1620 N N . GLU A 1 195 ? 30.787 -1.892 -55.458 1.00 90.56 195 GLU A N 1
ATOM 1621 C CA . GLU A 1 195 ? 32.213 -1.654 -55.673 1.00 90.56 195 GLU A CA 1
ATOM 1622 C C . GLU A 1 195 ? 32.891 -2.780 -56.452 1.00 90.56 195 GLU A C 1
ATOM 1624 O O . GLU A 1 195 ? 33.755 -2.497 -57.286 1.00 90.56 195 GLU A O 1
ATOM 1629 N N . ILE A 1 196 ? 32.512 -4.035 -56.195 1.00 90.69 196 ILE A N 1
ATOM 1630 C CA . ILE A 1 196 ? 32.977 -5.195 -56.963 1.00 90.69 196 ILE A CA 1
ATOM 1631 C C . ILE A 1 196 ? 32.513 -5.075 -58.420 1.00 90.69 196 ILE A C 1
ATOM 1633 O O . ILE A 1 196 ? 33.340 -5.193 -59.323 1.00 90.69 196 ILE A O 1
ATOM 1637 N N . GLU A 1 197 ? 31.232 -4.770 -58.653 1.00 88.44 197 GLU A N 1
ATOM 1638 C CA . GLU A 1 197 ? 30.673 -4.558 -59.999 1.00 88.44 197 GLU A CA 1
ATOM 1639 C C . GLU A 1 197 ? 31.371 -3.396 -60.723 1.00 88.44 197 GLU A C 1
ATOM 1641 O O . GLU A 1 197 ? 31.820 -3.524 -61.861 1.00 88.44 197 GLU A O 1
ATOM 1646 N N . ARG A 1 198 ? 31.570 -2.265 -60.040 1.00 88.31 198 ARG A N 1
ATOM 1647 C CA . ARG A 1 198 ? 32.298 -1.117 -60.597 1.00 88.31 198 ARG A CA 1
ATOM 1648 C C . ARG A 1 198 ? 33.733 -1.485 -60.990 1.00 88.31 198 ARG A C 1
ATOM 1650 O O . ARG A 1 198 ? 34.219 -1.013 -62.015 1.00 88.31 198 ARG A O 1
ATOM 1657 N N . LYS A 1 199 ? 34.426 -2.296 -60.180 1.00 85.50 199 LYS A N 1
ATOM 1658 C CA . LYS A 1 199 ? 35.798 -2.753 -60.467 1.00 85.50 199 LYS A CA 1
ATOM 1659 C C . LYS A 1 199 ? 35.845 -3.718 -61.656 1.00 85.50 199 LYS A C 1
ATOM 1661 O O . LYS A 1 199 ? 36.780 -3.625 -62.443 1.00 85.50 199 LYS A O 1
ATOM 1666 N N . SER A 1 200 ? 34.860 -4.604 -61.822 1.00 83.06 200 SER A N 1
ATOM 1667 C CA . SER A 1 200 ? 34.823 -5.535 -62.961 1.00 83.06 200 SER A CA 1
ATOM 1668 C C . SER A 1 200 ? 34.531 -4.835 -64.297 1.00 83.06 200 SER A C 1
ATOM 1670 O O . SER A 1 200 ? 35.048 -5.248 -65.334 1.00 83.06 200 SER A O 1
ATOM 1672 N N . LEU A 1 201 ? 33.773 -3.734 -64.277 1.00 77.69 201 LEU A N 1
ATOM 1673 C CA . LEU A 1 201 ? 33.462 -2.907 -65.452 1.00 77.69 201 LEU A CA 1
ATOM 1674 C C . LEU A 1 201 ? 34.634 -2.044 -65.957 1.00 77.69 201 LEU A C 1
ATOM 1676 O O . LEU A 1 201 ? 34.554 -1.532 -67.071 1.00 77.69 201 LEU A O 1
ATOM 1680 N N . SER A 1 202 ? 35.735 -1.896 -65.209 1.00 63.59 202 SER A N 1
ATOM 1681 C CA . SER A 1 202 ? 36.864 -1.028 -65.602 1.00 63.59 202 SER A CA 1
ATOM 1682 C C . SER A 1 202 ? 37.751 -1.589 -66.734 1.00 63.59 202 SER A C 1
ATOM 1684 O O . SER A 1 202 ? 38.817 -1.038 -67.010 1.00 63.59 202 SER A O 1
ATOM 1686 N N . LEU A 1 203 ? 37.339 -2.682 -67.385 1.00 58.91 203 LEU A N 1
ATOM 1687 C CA . LEU A 1 203 ? 38.056 -3.363 -68.467 1.00 58.91 203 LEU A CA 1
ATOM 1688 C C . LEU A 1 203 ? 37.350 -3.114 -69.824 1.00 58.91 203 LEU A C 1
ATOM 1690 O O . LEU A 1 203 ? 36.494 -3.899 -70.216 1.00 58.91 203 LEU A O 1
ATOM 1694 N N . SER A 1 204 ? 37.726 -2.032 -70.527 1.00 60.38 204 SER A N 1
ATOM 1695 C CA . SER A 1 204 ? 37.428 -1.658 -71.942 1.00 60.38 204 SER A CA 1
ATOM 1696 C C . SER A 1 204 ? 35.981 -1.334 -72.378 1.00 60.38 204 SER A C 1
ATOM 1698 O O . SER A 1 204 ? 35.072 -2.110 -72.116 1.00 60.38 204 SER A O 1
ATOM 1700 N N . ASP A 1 205 ? 35.843 -0.259 -73.174 1.00 59.69 205 ASP A N 1
ATOM 1701 C CA . ASP A 1 205 ? 34.720 0.215 -74.028 1.00 59.69 205 ASP A CA 1
ATOM 1702 C C . ASP A 1 205 ? 33.838 1.374 -73.514 1.00 59.69 205 ASP A C 1
ATOM 1704 O O . ASP A 1 205 ? 33.416 1.436 -72.363 1.00 59.69 205 ASP A O 1
ATOM 1708 N N . LYS A 1 206 ? 33.543 2.312 -74.429 1.00 60.88 206 LYS A N 1
ATOM 1709 C CA . LYS A 1 206 ? 32.904 3.630 -74.212 1.00 60.88 206 LYS A CA 1
ATOM 1710 C C . LYS A 1 206 ? 31.477 3.555 -73.641 1.00 60.88 206 LYS A C 1
ATOM 1712 O O . LYS A 1 206 ? 31.048 4.480 -72.959 1.00 60.88 206 LYS A O 1
ATOM 1717 N N . GLU A 1 207 ? 30.767 2.448 -73.866 1.00 61.50 207 GLU A N 1
ATOM 1718 C CA . GLU A 1 207 ? 29.441 2.171 -73.284 1.00 61.50 207 GLU A CA 1
ATOM 1719 C C . GLU A 1 207 ? 29.504 1.909 -71.767 1.00 61.50 207 GLU A C 1
ATOM 1721 O O . GLU A 1 207 ? 28.520 2.124 -71.057 1.00 61.50 207 GLU A O 1
ATOM 1726 N N . LYS A 1 208 ? 30.676 1.532 -71.232 1.00 68.62 208 LYS A N 1
ATOM 1727 C CA . LYS A 1 208 ? 30.871 1.292 -69.795 1.00 68.62 208 LYS A CA 1
ATOM 1728 C C . LYS A 1 208 ? 31.040 2.574 -68.982 1.00 68.62 208 LYS A C 1
ATOM 1730 O O . LYS A 1 208 ? 30.794 2.531 -67.782 1.00 68.62 208 LYS A O 1
ATOM 1735 N N . GLU A 1 209 ? 31.397 3.712 -69.587 1.00 76.94 209 GLU A N 1
ATOM 1736 C CA . GLU A 1 209 ? 31.602 4.964 -68.832 1.00 76.94 209 GLU A CA 1
ATOM 1737 C C . GLU A 1 209 ? 30.288 5.497 -68.241 1.00 76.94 209 GLU A C 1
ATOM 1739 O O . GLU A 1 209 ? 30.250 5.889 -67.075 1.00 76.94 209 GLU A O 1
ATOM 1744 N N . ASN A 1 210 ? 29.185 5.420 -68.995 1.00 81.25 210 ASN A N 1
ATOM 1745 C CA . ASN A 1 210 ? 27.856 5.774 -68.483 1.00 81.25 210 ASN A CA 1
ATOM 1746 C C . ASN A 1 210 ? 27.471 4.873 -67.299 1.00 81.25 210 ASN A C 1
ATOM 1748 O O . ASN A 1 210 ? 27.070 5.365 -66.246 1.00 81.25 210 ASN A O 1
ATOM 1752 N N . ARG A 1 211 ? 27.699 3.558 -67.426 1.00 83.31 211 ARG A N 1
ATOM 1753 C CA . ARG A 1 211 ? 27.418 2.584 -66.362 1.00 83.31 211 ARG A CA 1
ATOM 1754 C C . ARG A 1 211 ? 28.307 2.770 -65.127 1.00 83.31 211 ARG A C 1
ATOM 1756 O O . ARG A 1 211 ? 27.849 2.617 -63.998 1.00 83.31 211 ARG A O 1
ATOM 1763 N N . LEU A 1 212 ? 29.576 3.130 -65.321 1.00 84.31 212 LEU A N 1
ATOM 1764 C CA . LEU A 1 212 ? 30.505 3.478 -64.244 1.00 84.31 212 LEU A CA 1
ATOM 1765 C C . LEU A 1 212 ? 30.068 4.753 -63.516 1.00 84.31 212 LEU A C 1
ATOM 1767 O O . LEU A 1 212 ? 30.194 4.815 -62.291 1.00 84.31 212 LEU A O 1
ATOM 1771 N N . SER A 1 213 ? 29.553 5.749 -64.242 1.00 86.44 213 SER A N 1
ATOM 1772 C CA . SER A 1 213 ? 28.980 6.963 -63.652 1.00 86.44 213 SER A CA 1
ATOM 1773 C C . SER A 1 213 ? 27.779 6.630 -62.761 1.00 86.44 213 SER A C 1
ATOM 1775 O O . SER A 1 213 ? 27.778 6.988 -61.583 1.00 86.44 213 SER A O 1
ATOM 1777 N N . GLU A 1 214 ? 26.830 5.835 -63.270 1.00 89.06 214 GLU A N 1
ATOM 1778 C CA . GLU A 1 214 ? 25.660 5.362 -62.511 1.00 89.06 214 GLU A CA 1
ATOM 1779 C C . GLU A 1 214 ? 26.066 4.612 -61.230 1.00 89.06 214 GLU A C 1
ATOM 1781 O O . GLU A 1 214 ? 25.523 4.853 -60.150 1.00 89.06 214 GLU A O 1
ATOM 1786 N N . LEU A 1 215 ? 27.065 3.725 -61.313 1.00 89.75 215 LEU A N 1
ATOM 1787 C CA . LEU A 1 215 ? 27.569 2.984 -60.153 1.00 89.75 215 LEU A CA 1
ATOM 1788 C C . LEU A 1 215 ? 28.249 3.895 -59.125 1.00 89.75 215 LEU A C 1
ATOM 1790 O O . LEU A 1 215 ? 28.056 3.709 -57.922 1.00 89.75 215 LEU A O 1
ATOM 1794 N N . ARG A 1 216 ? 29.035 4.888 -59.566 1.00 90.50 216 ARG A N 1
ATOM 1795 C CA . ARG A 1 216 ? 29.647 5.887 -58.669 1.00 90.50 216 ARG A CA 1
ATOM 1796 C C . ARG A 1 216 ? 28.574 6.683 -57.930 1.00 90.50 216 ARG A C 1
ATOM 1798 O O . ARG A 1 216 ? 28.707 6.886 -56.723 1.00 90.50 216 ARG A O 1
ATOM 1805 N N . GLU A 1 217 ? 27.524 7.101 -58.629 1.00 93.75 217 GLU A N 1
ATOM 1806 C CA . GLU A 1 217 ? 26.400 7.819 -58.033 1.00 93.75 217 GLU A CA 1
ATOM 1807 C C . GLU A 1 217 ? 25.632 6.941 -57.035 1.00 93.75 217 GLU A C 1
ATOM 1809 O O . GLU A 1 217 ? 25.395 7.361 -55.904 1.00 93.75 217 GLU A O 1
ATOM 1814 N N . SER A 1 218 ? 25.345 5.686 -57.389 1.00 93.06 218 SER A N 1
ATOM 1815 C CA . SER A 1 218 ? 24.696 4.724 -56.490 1.00 93.06 218 SER A CA 1
ATOM 1816 C C . SER A 1 218 ? 25.511 4.478 -55.213 1.00 93.06 218 SER A C 1
ATOM 1818 O O . SER A 1 218 ? 24.973 4.573 -54.108 1.00 93.06 218 SER A O 1
ATOM 1820 N N . ILE A 1 219 ? 26.829 4.258 -55.331 1.00 92.19 219 ILE A N 1
ATOM 1821 C CA . ILE A 1 219 ? 27.734 4.103 -54.179 1.00 92.19 219 ILE A CA 1
ATOM 1822 C C . ILE A 1 219 ? 27.745 5.370 -53.318 1.00 92.19 219 ILE A C 1
ATOM 1824 O O . ILE A 1 219 ? 27.676 5.280 -52.092 1.00 92.19 219 ILE A O 1
ATOM 1828 N N . LYS A 1 220 ? 27.809 6.558 -53.933 1.00 94.94 220 LYS A N 1
ATOM 1829 C CA . LYS A 1 220 ? 27.751 7.839 -53.214 1.00 94.94 220 LYS A CA 1
ATOM 1830 C C . LYS A 1 220 ? 26.448 7.968 -52.419 1.00 94.94 220 LYS A C 1
ATOM 1832 O O . LYS A 1 220 ? 26.496 8.324 -51.244 1.00 94.94 220 LYS A O 1
ATOM 1837 N N . ASN A 1 221 ? 25.315 7.624 -53.029 1.00 94.00 221 ASN A N 1
ATOM 1838 C CA . ASN A 1 221 ? 24.005 7.670 -52.383 1.00 94.00 221 ASN A CA 1
ATOM 1839 C C . ASN A 1 221 ? 23.907 6.666 -51.224 1.00 94.00 221 ASN A C 1
ATOM 1841 O O . ASN A 1 221 ? 23.459 7.031 -50.140 1.00 94.00 221 ASN A O 1
ATOM 1845 N N . GLN A 1 222 ? 24.389 5.428 -51.397 1.00 93.19 222 GLN A N 1
ATOM 1846 C CA . GLN A 1 222 ? 24.422 4.451 -50.299 1.00 93.19 222 GLN A CA 1
ATOM 1847 C C . GLN A 1 222 ? 25.348 4.898 -49.155 1.00 93.19 222 GLN A C 1
ATOM 1849 O O . GLN A 1 222 ? 24.984 4.757 -47.990 1.00 93.19 222 GLN A O 1
ATOM 1854 N N . ASN A 1 223 ? 26.511 5.484 -49.457 1.00 93.25 223 ASN A N 1
ATOM 1855 C CA . ASN A 1 223 ? 27.420 6.020 -48.438 1.00 93.25 223 ASN A CA 1
ATOM 1856 C C . ASN A 1 223 ? 26.791 7.167 -47.631 1.00 93.25 223 ASN A C 1
ATOM 1858 O O . ASN A 1 223 ? 27.016 7.249 -46.424 1.00 93.25 223 ASN A O 1
ATOM 1862 N N . ALA A 1 224 ? 25.980 8.022 -48.265 1.00 94.56 224 ALA A N 1
ATOM 1863 C CA . ALA A 1 224 ? 25.231 9.064 -47.562 1.00 94.56 224 ALA A CA 1
ATOM 1864 C C . ALA A 1 224 ? 24.217 8.462 -46.570 1.00 94.56 224 ALA A C 1
ATOM 1866 O O . ALA A 1 224 ? 24.174 8.872 -45.412 1.00 94.56 224 ALA A O 1
ATOM 1867 N N . VAL A 1 225 ? 23.479 7.425 -46.985 1.00 94.25 225 VAL A N 1
ATOM 1868 C CA . VAL A 1 225 ? 22.553 6.690 -46.103 1.00 94.25 225 VAL A CA 1
ATOM 1869 C C . VAL A 1 225 ? 23.297 6.028 -44.937 1.00 94.25 225 VAL A C 1
ATOM 1871 O O . VAL A 1 225 ? 22.848 6.097 -43.796 1.00 94.25 225 VAL A O 1
ATOM 1874 N N . VAL A 1 226 ? 24.458 5.412 -45.188 1.00 95.25 226 VAL A N 1
ATOM 1875 C CA . VAL A 1 226 ? 25.289 4.815 -44.128 1.00 95.25 226 VAL A CA 1
ATOM 1876 C C . VAL A 1 226 ? 25.762 5.866 -43.123 1.00 95.25 226 VAL A C 1
ATOM 1878 O O . VAL A 1 226 ? 25.780 5.585 -41.925 1.00 95.25 226 VAL A O 1
ATOM 1881 N N . ALA A 1 227 ? 26.132 7.065 -43.577 1.00 94.19 227 ALA A N 1
ATOM 1882 C CA . ALA A 1 227 ? 26.529 8.151 -42.685 1.00 94.19 227 ALA A CA 1
ATOM 1883 C C . ALA A 1 227 ? 25.377 8.572 -41.754 1.00 94.19 227 ALA A C 1
ATOM 1885 O O . ALA A 1 227 ? 25.578 8.635 -40.542 1.00 94.19 227 ALA A O 1
ATOM 1886 N N . GLU A 1 228 ? 24.168 8.751 -42.294 1.00 94.56 228 GLU A N 1
ATOM 1887 C CA . GLU A 1 228 ? 22.971 9.086 -41.508 1.00 94.56 228 GLU A CA 1
ATOM 1888 C C . GLU A 1 228 ? 22.624 7.986 -40.487 1.00 94.56 228 GLU A C 1
ATOM 1890 O O . GLU A 1 228 ? 22.354 8.260 -39.316 1.00 94.56 228 GLU A O 1
ATOM 1895 N N . LEU A 1 229 ? 22.676 6.715 -40.899 1.00 93.44 229 LEU A N 1
ATOM 1896 C CA . LEU A 1 229 ? 22.415 5.584 -40.005 1.00 93.44 229 LEU A CA 1
ATOM 1897 C C . LEU A 1 229 ? 23.452 5.482 -38.876 1.00 93.44 229 LEU A C 1
ATOM 1899 O O . LEU A 1 229 ? 23.097 5.130 -37.751 1.00 93.44 229 LEU A O 1
ATOM 1903 N N . ARG A 1 230 ? 24.726 5.800 -39.145 1.00 94.50 230 ARG A N 1
ATOM 1904 C CA . ARG A 1 230 ? 25.777 5.839 -38.114 1.00 94.50 230 ARG A CA 1
ATOM 1905 C C . ARG A 1 230 ? 25.526 6.940 -37.092 1.00 94.50 230 ARG A C 1
ATOM 1907 O O . ARG A 1 230 ? 25.720 6.694 -35.906 1.00 94.50 230 ARG A O 1
ATOM 1914 N N . GLU A 1 231 ? 25.088 8.114 -37.533 1.00 94.38 231 GLU A N 1
ATOM 1915 C CA . GLU A 1 231 ? 24.747 9.218 -36.633 1.00 94.38 231 GLU A CA 1
ATOM 1916 C C . GLU A 1 231 ? 23.613 8.818 -35.679 1.00 94.38 231 GLU A C 1
ATOM 1918 O O . GLU A 1 231 ? 23.783 8.882 -34.459 1.00 94.38 231 GLU A O 1
ATOM 1923 N N . LYS A 1 232 ? 22.513 8.277 -36.224 1.00 93.56 232 LYS A N 1
ATOM 1924 C CA . LYS A 1 232 ? 21.387 7.757 -35.427 1.00 93.56 232 LYS A CA 1
ATOM 1925 C C . LYS A 1 232 ? 21.820 6.646 -34.470 1.00 93.56 232 LYS A C 1
ATOM 1927 O O . LYS A 1 232 ? 21.388 6.605 -33.319 1.00 93.56 232 LYS A O 1
ATOM 1932 N N . LEU A 1 233 ? 22.705 5.753 -34.918 1.00 93.56 233 LEU A N 1
ATOM 1933 C CA . LEU A 1 233 ? 23.215 4.669 -34.084 1.00 93.56 233 LEU A CA 1
ATOM 1934 C C . LEU A 1 233 ? 23.980 5.205 -32.868 1.00 93.56 233 LEU A C 1
ATOM 1936 O O . LEU A 1 233 ? 23.779 4.703 -31.764 1.00 93.56 233 LEU A O 1
ATOM 1940 N N . VAL A 1 234 ? 24.835 6.214 -33.050 1.00 93.12 234 VAL A N 1
ATOM 1941 C CA . VAL A 1 234 ? 25.597 6.821 -31.947 1.00 93.12 234 VAL A CA 1
ATOM 1942 C C . VAL A 1 234 ? 24.656 7.456 -30.925 1.00 93.12 234 VAL A C 1
ATOM 1944 O O . VAL A 1 234 ? 24.832 7.246 -29.722 1.00 93.12 234 VAL A O 1
ATOM 1947 N N . THR A 1 235 ? 23.632 8.186 -31.380 1.00 90.31 235 THR A N 1
ATOM 1948 C CA . THR A 1 235 ? 22.654 8.800 -30.473 1.00 90.31 235 THR A CA 1
ATOM 1949 C C . THR A 1 235 ? 21.875 7.751 -29.683 1.00 90.31 235 THR A C 1
ATOM 1951 O O . THR A 1 235 ? 21.819 7.840 -28.457 1.00 90.31 235 THR A O 1
ATOM 1954 N N . SER A 1 236 ? 21.360 6.707 -30.339 1.00 89.56 236 SER A N 1
ATOM 1955 C CA . SER A 1 236 ? 20.584 5.660 -29.661 1.00 89.56 236 SER A CA 1
ATOM 1956 C C . SER A 1 236 ? 21.448 4.802 -28.726 1.00 89.56 236 SER A C 1
ATOM 1958 O O . SER A 1 236 ? 20.991 4.394 -27.662 1.00 89.56 236 SER A O 1
ATOM 1960 N N . GLN A 1 237 ? 22.724 4.568 -29.058 1.00 90.75 237 GLN A N 1
ATOM 1961 C CA . GLN A 1 237 ? 23.664 3.864 -28.174 1.00 90.75 237 GLN A CA 1
ATOM 1962 C C . GLN A 1 237 ? 23.937 4.632 -26.882 1.00 90.75 237 GLN A C 1
ATOM 1964 O O . GLN A 1 237 ? 23.992 4.028 -25.810 1.00 90.75 237 GLN A O 1
ATOM 1969 N N . LYS A 1 238 ? 24.100 5.956 -26.975 1.00 89.88 238 LYS A N 1
ATOM 1970 C CA . LYS A 1 238 ? 24.319 6.811 -25.805 1.00 89.88 238 LYS A CA 1
ATOM 1971 C C . LYS A 1 238 ? 23.137 6.753 -24.841 1.00 89.88 238 LYS A C 1
ATOM 1973 O O . LYS A 1 238 ? 23.338 6.748 -23.629 1.00 89.88 238 LYS A O 1
ATOM 1978 N N . GLU A 1 239 ? 21.920 6.705 -25.367 1.00 87.19 239 GLU A N 1
ATOM 1979 C CA . GLU A 1 239 ? 20.724 6.617 -24.537 1.00 87.19 239 GLU A CA 1
ATOM 1980 C C . GLU A 1 239 ? 20.522 5.215 -23.940 1.00 87.19 239 GLU A C 1
ATOM 1982 O O . GLU A 1 239 ? 20.269 5.097 -22.740 1.00 87.19 239 GLU A O 1
ATOM 1987 N N . ALA A 1 240 ? 20.761 4.149 -24.712 1.00 88.19 240 ALA A N 1
ATOM 1988 C CA . ALA A 1 240 ? 20.721 2.772 -24.213 1.00 88.19 240 ALA A CA 1
ATOM 1989 C C . ALA A 1 240 ? 21.756 2.502 -23.100 1.00 88.19 240 ALA A C 1
ATOM 1991 O O . ALA A 1 240 ? 21.514 1.696 -22.201 1.00 88.19 240 ALA A O 1
ATOM 1992 N N . ALA A 1 241 ? 22.896 3.203 -23.106 1.00 90.62 241 ALA A N 1
ATOM 1993 C CA . ALA A 1 241 ? 23.926 3.074 -22.073 1.00 90.62 241 ALA A CA 1
ATOM 1994 C C . ALA A 1 241 ? 23.459 3.499 -20.665 1.00 90.62 241 ALA A C 1
ATOM 1996 O O . ALA A 1 241 ? 24.090 3.114 -19.684 1.00 90.62 241 ALA A O 1
ATOM 1997 N N . LYS A 1 242 ? 22.354 4.251 -20.547 1.00 90.88 242 LYS A N 1
ATOM 1998 C CA . LYS A 1 242 ? 21.781 4.687 -19.259 1.00 90.88 242 LYS A CA 1
ATOM 1999 C C . LYS A 1 242 ? 20.925 3.611 -18.576 1.00 90.88 242 LYS A C 1
ATOM 2001 O O . LYS A 1 242 ? 20.650 3.712 -17.384 1.00 90.88 242 LYS A O 1
ATOM 2006 N N . ILE A 1 243 ? 20.512 2.567 -19.305 1.00 91.00 243 ILE A N 1
ATOM 2007 C CA . ILE A 1 243 ? 19.598 1.520 -18.810 1.00 91.00 243 ILE A CA 1
ATOM 2008 C C . ILE A 1 243 ? 20.096 0.837 -17.523 1.00 91.00 243 ILE A C 1
ATOM 2010 O O . ILE A 1 243 ? 19.284 0.678 -16.606 1.00 91.00 243 ILE A O 1
ATOM 2014 N N . PRO A 1 244 ? 21.378 0.433 -17.392 1.00 92.69 244 PRO A N 1
ATOM 2015 C CA . PRO A 1 244 ? 21.849 -0.242 -16.183 1.00 92.69 244 PRO A CA 1
ATOM 2016 C C . PRO A 1 244 ? 21.746 0.641 -14.936 1.00 92.69 244 PRO A C 1
ATOM 2018 O O . PRO A 1 244 ? 21.318 0.170 -13.885 1.00 92.69 244 PRO A O 1
ATOM 2021 N N . GLU A 1 245 ? 22.083 1.928 -15.065 1.00 92.62 245 GLU A N 1
ATOM 2022 C CA . GLU A 1 245 ? 22.010 2.893 -13.967 1.00 92.62 245 GLU A CA 1
ATOM 2023 C C . GLU A 1 245 ? 20.558 3.118 -13.525 1.00 92.62 245 GLU A C 1
ATOM 2025 O O . GLU A 1 245 ? 20.247 2.990 -12.341 1.00 92.62 245 GLU A O 1
ATOM 2030 N N . LEU A 1 246 ? 19.650 3.360 -14.476 1.00 91.94 246 LEU A N 1
ATOM 2031 C CA . LEU A 1 246 ? 18.218 3.519 -14.197 1.00 91.94 246 LEU A CA 1
ATOM 2032 C C . LEU A 1 246 ? 17.615 2.261 -13.552 1.00 91.94 246 LEU A C 1
ATOM 2034 O O . LEU A 1 246 ? 16.819 2.355 -12.618 1.00 91.94 246 LEU A O 1
ATOM 2038 N N . SER A 1 247 ? 18.035 1.073 -13.997 1.00 90.12 247 SER A N 1
ATOM 2039 C CA . SER A 1 247 ? 17.592 -0.204 -13.421 1.00 90.12 247 SER A CA 1
ATOM 2040 C C . SER A 1 247 ? 18.058 -0.360 -11.971 1.00 90.12 247 SER A C 1
ATOM 2042 O O . SER A 1 247 ? 17.286 -0.780 -11.112 1.00 90.12 247 SER A O 1
ATOM 2044 N N . GLN A 1 248 ? 19.300 0.029 -11.669 1.00 94.88 248 GLN A N 1
ATOM 2045 C CA . GLN A 1 248 ? 19.825 0.010 -10.304 1.00 94.88 248 GLN A CA 1
ATOM 2046 C C . GLN A 1 248 ? 19.078 0.995 -9.391 1.00 94.88 248 GLN A C 1
ATOM 2048 O O . GLN A 1 248 ? 18.761 0.658 -8.247 1.00 94.88 248 GLN A O 1
ATOM 2053 N N . GLN A 1 249 ? 18.782 2.202 -9.885 1.00 92.94 249 GLN A N 1
ATOM 2054 C CA . GLN A 1 249 ? 17.998 3.194 -9.145 1.00 92.94 249 GLN A CA 1
ATOM 2055 C C . GLN A 1 249 ? 16.586 2.678 -8.842 1.00 92.94 249 GLN A C 1
ATOM 2057 O O . GLN A 1 249 ? 16.125 2.797 -7.705 1.00 92.94 249 GLN A O 1
ATOM 2062 N N . LEU A 1 250 ? 15.933 2.049 -9.825 1.00 93.38 250 LEU A N 1
ATOM 2063 C CA . LEU A 1 250 ? 14.610 1.452 -9.665 1.00 93.38 250 LEU A CA 1
ATOM 2064 C C . LEU A 1 250 ? 14.598 0.362 -8.585 1.00 93.38 250 LEU A C 1
ATOM 2066 O O . LEU A 1 250 ? 13.726 0.373 -7.717 1.00 93.38 250 LEU A O 1
ATOM 2070 N N . GLU A 1 251 ? 15.566 -0.556 -8.605 1.00 94.19 251 GLU A N 1
ATOM 2071 C CA . GLU A 1 251 ? 15.652 -1.631 -7.608 1.00 94.19 251 GLU A CA 1
ATOM 2072 C C . GLU A 1 251 ? 15.868 -1.093 -6.193 1.00 94.19 251 GLU A C 1
ATOM 2074 O O . GLU A 1 251 ? 15.173 -1.492 -5.255 1.00 94.19 251 GLU A O 1
ATOM 2079 N N . LYS A 1 252 ? 16.767 -0.115 -6.035 1.00 95.19 252 LYS A N 1
ATOM 2080 C CA . LYS A 1 252 ? 16.969 0.555 -4.746 1.00 95.19 252 LYS A CA 1
ATOM 2081 C C . LYS A 1 252 ? 15.671 1.197 -4.246 1.00 95.19 252 LYS A C 1
ATOM 2083 O O . LYS A 1 252 ? 15.298 1.035 -3.086 1.00 95.19 252 LYS A O 1
ATOM 2088 N N . LEU A 1 253 ? 14.954 1.893 -5.124 1.00 93.19 253 LEU A N 1
ATOM 2089 C CA . LEU A 1 253 ? 13.710 2.571 -4.772 1.00 93.19 253 LEU A CA 1
ATOM 2090 C C . LEU A 1 253 ? 12.597 1.576 -4.390 1.00 93.19 253 LEU A C 1
ATOM 2092 O O . LEU A 1 253 ? 11.828 1.836 -3.461 1.00 93.19 253 LEU A O 1
ATOM 2096 N N . LYS A 1 254 ? 12.539 0.410 -5.050 1.00 94.25 254 LYS A N 1
ATOM 2097 C CA . LYS A 1 254 ? 11.635 -0.699 -4.699 1.00 94.25 254 LYS A CA 1
ATOM 2098 C C . LYS A 1 254 ? 11.939 -1.277 -3.316 1.00 94.25 254 LYS A C 1
ATOM 2100 O O . LYS A 1 254 ? 11.005 -1.507 -2.544 1.00 94.25 254 LYS A O 1
ATOM 2105 N N . GLN A 1 255 ? 13.215 -1.457 -2.974 1.00 94.94 255 GLN A N 1
ATOM 2106 C CA . GLN A 1 255 ? 13.629 -1.896 -1.635 1.00 94.94 255 GLN A CA 1
ATOM 2107 C C . GLN A 1 255 ? 13.204 -0.887 -0.563 1.00 94.94 255 GLN A C 1
ATOM 2109 O O . GLN A 1 255 ? 12.537 -1.248 0.407 1.00 94.94 255 GLN A O 1
ATOM 2114 N N . GLU A 1 256 ? 13.492 0.396 -0.778 1.00 92.50 256 GLU A N 1
ATOM 2115 C CA . GLU A 1 256 ? 13.092 1.458 0.146 1.00 92.50 256 GLU A CA 1
ATOM 2116 C C . GLU A 1 256 ? 11.564 1.556 0.320 1.00 92.50 256 GLU A C 1
ATOM 2118 O O . GLU A 1 256 ? 11.061 1.814 1.420 1.00 92.50 256 GLU A O 1
ATOM 2123 N N . LEU A 1 257 ? 10.797 1.348 -0.758 1.00 94.31 257 LEU A N 1
ATOM 2124 C CA . LEU A 1 257 ? 9.338 1.289 -0.696 1.00 94.31 257 LEU A CA 1
ATOM 2125 C C . LEU A 1 257 ? 8.870 0.134 0.200 1.00 94.31 257 LEU A C 1
ATOM 2127 O O . LEU A 1 257 ? 7.989 0.347 1.037 1.00 94.31 257 LEU A O 1
ATOM 2131 N N . ALA A 1 258 ? 9.456 -1.056 0.053 1.00 92.88 258 ALA A N 1
ATOM 2132 C CA . ALA A 1 258 ? 9.112 -2.224 0.861 1.00 92.88 258 ALA A CA 1
ATOM 2133 C C . ALA A 1 258 ? 9.397 -1.989 2.355 1.00 92.88 258 ALA A C 1
ATOM 2135 O O . ALA A 1 258 ? 8.541 -2.261 3.200 1.00 92.88 258 ALA A O 1
ATOM 2136 N N . GLU A 1 259 ? 10.548 -1.402 2.689 1.00 93.31 259 GLU A N 1
ATOM 2137 C CA . GLU A 1 259 ? 10.898 -1.060 4.072 1.00 93.31 259 GLU A CA 1
ATOM 2138 C C . GLU A 1 259 ? 9.897 -0.088 4.704 1.00 93.31 259 GLU A C 1
ATOM 2140 O O . GLU A 1 259 ? 9.452 -0.273 5.840 1.00 93.31 259 GLU A O 1
ATOM 2145 N N . THR A 1 260 ? 9.514 0.960 3.976 1.00 90.12 260 THR A N 1
ATOM 2146 C CA . THR A 1 260 ? 8.556 1.949 4.483 1.00 90.12 260 THR A CA 1
ATOM 2147 C C . THR A 1 260 ? 7.140 1.388 4.572 1.00 90.12 260 THR A C 1
ATOM 2149 O O . THR A 1 260 ? 6.428 1.700 5.528 1.00 90.12 260 THR A O 1
ATOM 2152 N N . GLN A 1 261 ? 6.740 0.493 3.666 1.00 91.44 261 GLN A N 1
ATOM 2153 C CA . GLN A 1 261 ? 5.488 -0.251 3.806 1.00 91.44 261 GLN A CA 1
ATOM 2154 C C . GLN A 1 261 ? 5.499 -1.134 5.059 1.00 91.44 261 GLN A C 1
ATOM 2156 O O . GLN A 1 261 ? 4.532 -1.117 5.821 1.00 91.44 261 GLN A O 1
ATOM 2161 N N . MET A 1 262 ? 6.596 -1.843 5.335 1.00 92.06 262 MET A N 1
ATOM 2162 C CA . MET A 1 262 ? 6.731 -2.639 6.559 1.00 92.06 262 MET A CA 1
ATOM 2163 C C . MET A 1 262 ? 6.619 -1.758 7.812 1.00 92.06 262 MET A C 1
ATOM 2165 O O . MET A 1 262 ? 5.823 -2.063 8.699 1.00 92.06 262 MET A O 1
ATOM 2169 N N . LYS A 1 263 ? 7.326 -0.620 7.860 1.00 89.38 263 LYS A N 1
ATOM 2170 C CA . LYS A 1 263 ? 7.218 0.354 8.965 1.00 89.38 263 LYS A CA 1
ATOM 2171 C C . LYS A 1 263 ? 5.782 0.842 9.162 1.00 89.38 263 LYS A C 1
ATOM 2173 O O . LYS A 1 263 ? 5.293 0.855 10.288 1.00 89.38 263 LYS A O 1
ATOM 2178 N N . LEU A 1 264 ? 5.083 1.183 8.079 1.00 88.06 264 LEU A N 1
ATOM 2179 C CA . LEU A 1 264 ? 3.684 1.611 8.133 1.00 88.06 264 LEU A CA 1
ATOM 2180 C C . LEU A 1 264 ? 2.769 0.513 8.695 1.00 88.06 264 LEU A C 1
ATOM 2182 O O . LEU A 1 264 ? 1.850 0.797 9.462 1.00 88.06 264 LEU A O 1
ATOM 2186 N N . THR A 1 265 ? 3.026 -0.739 8.323 1.00 87.62 265 THR A N 1
ATOM 2187 C CA . THR A 1 265 ? 2.256 -1.895 8.795 1.00 87.62 265 THR A CA 1
ATOM 2188 C C . THR A 1 265 ? 2.500 -2.127 10.285 1.00 87.62 265 THR A C 1
ATOM 2190 O O . THR A 1 265 ? 1.546 -2.291 11.041 1.00 87.62 265 THR A O 1
ATOM 2193 N N . ASN A 1 266 ? 3.755 -2.028 10.728 1.00 87.50 266 ASN A N 1
ATOM 2194 C CA . ASN A 1 266 ? 4.129 -2.151 12.136 1.00 87.50 266 ASN A CA 1
ATOM 2195 C C . ASN A 1 266 ? 3.505 -1.051 13.000 1.00 87.50 266 ASN A C 1
ATOM 2197 O O . ASN A 1 266 ? 2.973 -1.361 14.058 1.00 87.50 266 ASN A O 1
ATOM 2201 N N . ILE A 1 267 ? 3.485 0.204 12.536 1.00 83.19 267 ILE A N 1
ATOM 2202 C CA . ILE A 1 267 ? 2.817 1.309 13.250 1.00 83.19 267 ILE A CA 1
ATOM 2203 C C . ILE A 1 267 ? 1.316 1.030 13.397 1.00 83.19 267 ILE A C 1
ATOM 2205 O O . ILE A 1 267 ? 0.743 1.238 14.464 1.00 83.19 267 ILE A O 1
ATOM 2209 N N . LYS A 1 268 ? 0.659 0.534 12.340 1.00 81.25 268 LYS A N 1
ATOM 2210 C CA . LYS A 1 268 ? -0.765 0.167 12.398 1.00 81.25 268 LYS A CA 1
ATOM 2211 C C . LYS A 1 268 ? -1.016 -0.968 13.391 1.00 81.25 268 LYS A C 1
ATOM 2213 O O . LYS A 1 268 ? -1.941 -0.865 14.189 1.00 81.25 268 LYS A O 1
ATOM 2218 N N . LEU A 1 269 ? -0.179 -2.005 13.364 1.00 80.44 269 LEU A N 1
ATOM 2219 C CA . LEU A 1 269 ? -0.270 -3.140 14.280 1.00 80.44 269 LEU A CA 1
ATOM 2220 C C . LEU A 1 269 ? -0.011 -2.727 15.731 1.00 80.44 269 LEU A C 1
ATOM 2222 O O . LEU A 1 269 ? -0.780 -3.124 16.594 1.00 80.44 269 LEU A O 1
ATOM 2226 N N . GLN A 1 270 ? 1.000 -1.895 15.998 1.00 77.12 270 GLN A N 1
ATOM 2227 C CA . GLN A 1 270 ? 1.271 -1.360 17.337 1.00 77.12 270 GLN A CA 1
ATOM 2228 C C . GLN A 1 270 ? 0.103 -0.529 17.867 1.00 77.12 270 GLN A C 1
ATOM 2230 O O . GLN A 1 270 ? -0.292 -0.684 19.017 1.00 77.12 270 GLN A O 1
ATOM 2235 N N . ASN A 1 271 ? -0.502 0.317 17.031 1.00 70.56 271 ASN A N 1
ATOM 2236 C CA . ASN A 1 271 ? -1.685 1.076 17.440 1.00 70.56 271 ASN A CA 1
ATOM 2237 C C . ASN A 1 271 ? -2.872 0.154 17.753 1.00 70.56 271 ASN A C 1
ATOM 2239 O O . ASN A 1 271 ? -3.625 0.409 18.689 1.00 70.56 271 ASN A O 1
ATOM 2243 N N . GLN A 1 272 ? -3.031 -0.930 16.992 1.00 70.06 272 GLN A N 1
ATOM 2244 C CA . GLN A 1 272 ? -4.094 -1.907 17.208 1.00 70.06 272 GLN A CA 1
ATOM 2245 C C . GLN A 1 272 ? -3.839 -2.780 18.448 1.00 70.06 272 GLN A C 1
ATOM 2247 O O . GLN A 1 272 ? -4.774 -3.070 19.189 1.00 70.06 272 GLN A O 1
ATOM 2252 N N . SER A 1 273 ? -2.585 -3.160 18.713 1.00 66.31 273 SER A N 1
ATOM 2253 C CA . SER A 1 273 ? -2.204 -3.926 19.901 1.00 66.31 273 SER A CA 1
ATOM 2254 C C . SER A 1 273 ? -2.288 -3.089 21.172 1.00 66.31 273 SER A C 1
ATOM 2256 O O . SER A 1 273 ? -2.729 -3.609 22.183 1.00 66.31 273 SER A O 1
ATOM 2258 N N . LEU A 1 274 ? -1.942 -1.797 21.129 1.00 63.69 274 LEU A N 1
ATOM 2259 C CA . LEU A 1 274 ? -2.158 -0.876 22.250 1.00 63.69 274 LEU A CA 1
ATOM 2260 C C . LEU A 1 274 ? -3.649 -0.751 22.596 1.00 63.69 274 LEU A C 1
ATOM 2262 O O . LEU A 1 274 ? -3.998 -0.712 23.775 1.00 63.69 274 LEU A O 1
ATOM 2266 N N . LEU A 1 275 ? -4.526 -0.757 21.583 1.00 58.34 275 LEU A N 1
ATOM 2267 C CA . LEU A 1 275 ? -5.975 -0.821 21.785 1.00 58.34 275 LEU A CA 1
ATOM 2268 C C . LEU A 1 275 ? -6.368 -2.130 22.494 1.00 58.34 275 LEU A C 1
ATOM 2270 O O . LEU A 1 275 ? -6.978 -2.087 23.558 1.00 58.34 275 LEU A O 1
ATOM 2274 N N . LEU A 1 276 ? -5.931 -3.283 21.974 1.00 53.41 276 LEU A N 1
ATOM 2275 C CA . LEU A 1 276 ? -6.249 -4.597 22.551 1.00 53.41 276 LEU A CA 1
ATOM 2276 C C . LEU A 1 276 ? -5.652 -4.827 23.949 1.00 53.41 276 LEU A C 1
ATOM 2278 O O . LEU A 1 276 ? -6.275 -5.462 24.793 1.00 53.41 276 LEU A O 1
ATOM 2282 N N . GLU A 1 277 ? -4.439 -4.352 24.222 1.00 52.94 277 GLU A N 1
ATOM 2283 C CA . GLU A 1 277 ? -3.811 -4.473 25.542 1.00 52.94 277 GLU A CA 1
ATOM 2284 C C . GLU A 1 277 ? -4.520 -3.606 26.583 1.00 52.94 277 GLU A C 1
ATOM 2286 O O . GLU A 1 277 ? -4.584 -3.984 27.757 1.00 52.94 277 GLU A O 1
ATOM 2291 N N . SER A 1 278 ? -5.089 -2.471 26.160 1.00 54.00 278 SER A N 1
ATOM 2292 C CA . SER A 1 278 ? -5.959 -1.662 27.012 1.00 54.00 278 SER A CA 1
ATOM 2293 C C . SER A 1 278 ? -7.256 -2.409 27.356 1.00 54.00 278 SER A C 1
ATOM 2295 O O . SER A 1 278 ? -7.655 -2.421 28.521 1.00 54.00 278 SER A O 1
ATOM 2297 N N . GLU A 1 279 ? -7.829 -3.139 26.395 1.00 47.41 279 GLU A N 1
ATOM 2298 C CA . GLU A 1 279 ? -9.024 -3.978 26.572 1.00 47.41 279 GLU A CA 1
ATOM 2299 C C . GLU A 1 279 ? -8.735 -5.201 27.474 1.00 47.41 279 GLU A C 1
ATOM 2301 O O . GLU A 1 279 ? -9.451 -5.456 28.442 1.00 47.41 279 GLU A O 1
ATOM 2306 N N . LEU A 1 280 ? -7.615 -5.905 27.266 1.00 37.75 280 LEU A N 1
ATOM 2307 C CA . LEU A 1 280 ? -7.201 -7.067 28.075 1.00 37.75 280 LEU A CA 1
ATOM 2308 C C . LEU A 1 280 ? -6.838 -6.708 29.525 1.00 37.75 280 LEU A C 1
ATOM 2310 O O . LEU A 1 280 ? -7.073 -7.498 30.445 1.00 37.75 280 LEU A O 1
ATOM 2314 N N . LYS A 1 281 ? -6.259 -5.523 29.763 1.00 46.72 281 LYS A N 1
ATOM 2315 C CA . LYS A 1 281 ? -6.040 -5.012 31.129 1.00 46.72 281 LYS A CA 1
ATOM 2316 C C . LYS A 1 281 ? -7.361 -4.674 31.824 1.00 46.72 281 LYS A C 1
ATOM 2318 O O . LYS A 1 281 ? -7.445 -4.808 33.048 1.00 46.72 281 LYS A O 1
ATOM 2323 N N . GLN A 1 282 ? -8.390 -4.264 31.083 1.00 48.47 282 GLN A N 1
ATOM 2324 C CA . GLN A 1 282 ? -9.730 -4.066 31.638 1.00 48.47 282 GLN A CA 1
ATOM 2325 C C . GLN A 1 282 ? -10.391 -5.405 32.005 1.00 48.47 282 GLN A C 1
ATOM 2327 O O . GLN A 1 282 ? -10.898 -5.522 33.121 1.00 48.47 282 GLN A O 1
ATOM 2332 N N . GLU A 1 283 ? -10.281 -6.439 31.162 1.00 41.38 283 GLU A N 1
ATOM 2333 C CA . GLU A 1 283 ? -10.818 -7.783 31.448 1.00 41.38 283 GLU A CA 1
ATOM 2334 C C . GLU A 1 283 ? -10.147 -8.465 32.655 1.00 41.38 283 GLU A C 1
ATOM 2336 O O . GLU A 1 283 ? -10.834 -8.999 33.529 1.00 41.38 283 GLU A O 1
ATOM 2341 N N . LYS A 1 284 ? -8.810 -8.420 32.769 1.00 39.06 284 LYS A N 1
ATOM 2342 C CA . LYS A 1 284 ? -8.093 -9.054 33.897 1.00 39.06 284 LYS A CA 1
ATOM 2343 C C . LYS A 1 284 ? -8.441 -8.435 35.249 1.00 39.06 284 LYS A C 1
ATOM 2345 O O . LYS A 1 284 ? -8.620 -9.157 36.227 1.00 39.06 284 LYS A O 1
ATOM 2350 N N . ASN A 1 285 ? -8.613 -7.115 35.294 1.00 41.56 285 ASN A N 1
ATOM 2351 C CA . ASN A 1 285 ? -9.065 -6.427 36.502 1.00 41.56 285 ASN A CA 1
ATOM 2352 C C . ASN A 1 285 ? -10.510 -6.801 36.886 1.00 41.56 285 ASN A C 1
ATOM 2354 O O . ASN A 1 285 ? -10.866 -6.730 38.063 1.00 41.56 285 ASN A O 1
ATOM 2358 N N . HIS A 1 286 ? -11.332 -7.219 35.918 1.00 40.88 286 HIS A N 1
ATOM 2359 C CA . HIS A 1 286 ? -12.693 -7.704 36.153 1.00 40.88 286 HIS A CA 1
ATOM 2360 C C . HIS A 1 286 ? -12.732 -9.153 36.666 1.00 40.88 286 HIS A C 1
ATOM 2362 O O . HIS A 1 286 ? -13.509 -9.481 37.563 1.00 40.88 286 HIS A O 1
ATOM 2368 N N . ALA A 1 287 ? -11.826 -10.004 36.180 1.00 36.88 287 ALA A N 1
ATOM 2369 C CA . ALA A 1 287 ? -11.664 -11.371 36.677 1.00 36.88 287 ALA A CA 1
ATOM 2370 C C . ALA A 1 287 ? -11.120 -11.428 38.122 1.00 36.88 287 ALA A C 1
ATOM 2372 O O . ALA A 1 287 ? -11.459 -12.329 38.881 1.00 36.88 287 ALA A O 1
ATOM 2373 N N . GLN A 1 288 ? -10.303 -10.455 38.536 1.00 39.88 288 GLN A N 1
ATOM 2374 C CA . GLN A 1 288 ? -9.737 -10.408 39.893 1.00 39.88 288 GLN A CA 1
ATOM 2375 C C . GLN A 1 288 ? -10.698 -9.867 40.961 1.00 39.88 288 GLN A C 1
ATOM 2377 O O . GLN A 1 288 ? -10.530 -10.172 42.136 1.00 39.88 288 GLN A O 1
ATOM 2382 N N . THR A 1 289 ? -11.725 -9.106 40.575 1.00 42.75 289 THR A N 1
ATOM 2383 C CA . THR A 1 289 ? -12.762 -8.601 41.498 1.00 42.75 289 THR A CA 1
ATOM 2384 C C . THR A 1 289 ? -13.940 -9.563 41.677 1.00 42.75 289 THR A C 1
ATOM 2386 O O . THR A 1 289 ? -14.770 -9.351 42.556 1.00 42.75 289 THR A O 1
ATOM 2389 N N . THR A 1 290 ? -14.011 -10.637 40.885 1.00 42.03 290 THR A N 1
ATOM 2390 C CA . THR A 1 290 ? -15.087 -11.644 40.927 1.00 42.03 290 THR A CA 1
ATOM 2391 C C . THR A 1 290 ? -14.715 -12.926 41.681 1.00 42.03 290 THR A C 1
ATOM 2393 O O . THR A 1 290 ? -15.574 -13.782 41.880 1.00 42.03 290 THR A O 1
ATOM 2396 N N . ILE A 1 291 ? -13.478 -13.045 42.178 1.00 41.72 291 ILE A N 1
ATOM 2397 C CA . ILE A 1 291 ? -13.050 -14.137 43.062 1.00 41.72 291 ILE A CA 1
ATOM 2398 C C . ILE A 1 291 ? -12.952 -13.584 44.492 1.00 41.72 291 ILE A C 1
ATOM 2400 O O . ILE A 1 291 ? -11.899 -13.117 44.920 1.00 41.72 291 ILE A O 1
ATOM 2404 N N . SER A 1 292 ? -14.067 -13.603 45.230 1.00 35.72 292 SER A N 1
ATOM 2405 C CA . SER A 1 292 ? -14.040 -13.419 46.689 1.00 35.72 292 SER A CA 1
ATOM 2406 C C . SER A 1 292 ? -13.373 -14.627 47.362 1.00 35.72 292 SER A C 1
ATOM 2408 O O . SER A 1 292 ? -13.582 -15.755 46.909 1.00 35.72 292 SER A O 1
ATOM 2410 N N . PRO A 1 293 ? -12.612 -14.430 48.455 1.00 41.53 293 PRO A N 1
ATOM 2411 C CA . PRO A 1 293 ? -12.027 -15.526 49.213 1.00 41.53 293 PRO A CA 1
ATOM 2412 C C . PRO A 1 293 ? -13.138 -16.272 49.962 1.00 41.53 293 PRO A C 1
ATOM 2414 O O . PRO A 1 293 ? -13.918 -15.661 50.695 1.00 41.53 293 PRO A O 1
ATOM 2417 N N . GLU A 1 294 ? -13.216 -17.591 49.780 1.00 40.09 294 GLU A N 1
ATOM 2418 C CA . GLU A 1 294 ? -13.993 -18.464 50.661 1.00 40.09 294 GLU A CA 1
ATOM 2419 C C . GLU A 1 294 ? -13.519 -18.247 52.100 1.00 40.09 294 GLU A C 1
ATOM 2421 O O . GLU A 1 294 ? -12.385 -18.564 52.459 1.00 40.09 294 GLU A O 1
ATOM 2426 N N . ASN A 1 295 ? -14.390 -17.663 52.920 1.00 38.03 295 ASN A N 1
ATOM 2427 C CA . ASN A 1 295 ? -14.168 -17.529 54.348 1.00 38.03 295 ASN A CA 1
ATOM 2428 C C . ASN A 1 295 ? -14.737 -18.795 55.012 1.00 38.03 295 ASN A C 1
ATOM 2430 O O . ASN A 1 295 ? -15.942 -19.036 54.892 1.00 38.03 295 ASN A O 1
ATOM 2434 N N . PRO A 1 296 ? -13.922 -19.628 55.684 1.00 45.16 296 PRO A N 1
ATOM 2435 C CA . PRO A 1 296 ? -14.411 -20.833 56.334 1.00 45.16 296 PRO A CA 1
ATOM 2436 C C . PRO A 1 296 ? -15.158 -20.426 57.607 1.00 45.16 296 PRO A C 1
ATOM 2438 O O . PRO A 1 296 ? -14.552 -20.053 58.610 1.00 45.16 296 PRO A O 1
ATOM 2441 N N . SER A 1 297 ? -16.490 -20.460 57.562 1.00 39.22 297 SER A N 1
ATOM 2442 C CA . SER A 1 297 ? -17.322 -20.227 58.738 1.00 39.22 297 SER A CA 1
ATOM 2443 C C . SER A 1 297 ? -17.179 -21.385 59.725 1.00 39.22 297 SER A C 1
ATOM 2445 O O . SER A 1 297 ? -17.545 -22.527 59.447 1.00 39.22 297 SER A O 1
ATOM 2447 N N . THR A 1 298 ? -16.639 -21.029 60.880 1.00 44.44 298 THR A N 1
ATOM 2448 C CA . THR A 1 298 ? -16.570 -21.733 62.156 1.00 44.44 298 THR A CA 1
ATOM 2449 C C . THR A 1 298 ? -17.930 -22.303 62.577 1.00 44.44 298 THR A C 1
ATOM 2451 O O . THR A 1 298 ? -18.910 -21.568 62.662 1.00 44.44 298 THR A O 1
ATOM 2454 N N . ASN A 1 299 ? -17.965 -23.601 62.895 1.00 40.72 299 ASN A N 1
ATOM 2455 C CA . ASN A 1 299 ? -19.066 -24.247 63.615 1.00 40.72 299 ASN A CA 1
ATOM 2456 C C . ASN A 1 299 ? -18.937 -23.946 65.120 1.00 40.72 299 ASN A C 1
ATOM 2458 O O . ASN A 1 299 ? -17.922 -24.298 65.728 1.00 40.72 299 ASN A O 1
ATOM 2462 N N . GLN A 1 300 ? -19.975 -23.345 65.702 1.00 45.09 300 GLN A N 1
ATOM 2463 C CA . GLN A 1 300 ? -20.370 -23.498 67.106 1.00 45.09 300 GLN A CA 1
ATOM 2464 C C . GLN A 1 300 ? -21.819 -23.972 67.135 1.00 45.09 300 GLN A C 1
ATOM 2466 O O . GLN A 1 300 ? -22.605 -23.461 66.306 1.00 45.09 300 GLN A O 1
#

Radius of gyration: 40.17 Å; chains: 1; bounding box: 76×38×141 Å